Protein 2WBQ (pdb70)

Organism: Streptomyces vinaceus (NCBI:txid1960)

Sequence (332 aa):
VRRPWSEFRRLTPAEAAAAAALAARCAQRYDETDGPEFLLDAPVIAHEELPKKRLRTFMARRARRLDAWPHALVVRGNPVDDAALGSTPVHWRTARTPGSRPLSFLLMMLYAGLLGDVFGWATQQQDGRVVTDVLPIKGGEHTLVSSSSRQELGWHHTEDAFSPYRADYVGLLLSLRNPDGVATTLAGVPLLDDLDEERTLDDVLFQERFLIIRRPDDSHLQVNNSGRVEFEGIAQAADRPEPVAILTGHRRAAPHLRVDGDFFSAPAEGDEEAAAALGTLRKLIDASLYELVLDDQGDVAFIDNRRRAVHGRRAFQPRYDGRDRWLLKRINITRDLHRSRRKAWAGDSRVLG

B-factor: mean 19.45, std 12.36, range [6.82, 88.26]

GO terms:
  GO:0016706 2-oxoglutarate-dependent dioxygenase activity (F, IDA)
  GO:0017000 antibiotic biosynthetic process (P, IDA)

Secondary structure (P-SEA, 3-state):
cccbbbbbbcaaaaaaaaaaaaaaaacccccccaaaaaccccccccccaaaaaaaacccccccccbbbbcbbbbcccccccccccccccccccaaaaaaaaaaaaaaccccccccccccccccccccccccccccccccccccccccccccccccccccbbbbbccccccbbbbbbcccccccccaaaaaaaaccccccccccccccccccccaaaaaaaaaaacccccccccccccbbbbbbbcccccccccaaaaaaaaaaaaaaaaaabbbbbbccccccccccccbbbbbcbbbbccccccbbbbbbbbbcccccccccccccccccc

Solvent-accessible surface area: 14388 Å² total

Structure (mmCIF, N/CA/C/O backbone):
data_2WBQ
#
_entry.id   2WBQ
#
_cell.length_a   80.910
_cell.length_b   66.830
_cell.length_c   62.730
_cell.angle_alpha   90.00
_cell.angle_beta   109.17
_cell.angle_gamma   90.00
#
_symmetry.space_group_name_H-M   'C 1 2 1'
#
loop_
_entity.id
_entity.type
_entity.pdbx_description
1 polymer 'L-ARGININE BETA-HYDROXYLASE'
2 non-polymer 'ACETATE ION'
3 non-polymer (2S,3S)-3-HYDROXYARGININE
4 water water
#
loop_
_atom_site.group_PDB
_atom_site.id
_atom_site.type_symbol
_atom_site.label_atom_id
_atom_site.label_alt_id
_atom_site.label_comp_id
_atom_site.label_asym_id
_atom_site.label_entity_id
_atom_site.label_seq_id
_atom_site.pdbx_PDB_ins_code
_atom_site.Cartn_x
_atom_site.Cartn_y
_atom_site.Cartn_z
_atom_site.occupancy
_atom_site.B_iso_or_equiv
_atom_site.auth_seq_id
_atom_site.auth_comp_id
_atom_site.auth_asym_id
_atom_site.auth_atom_id
_atom_site.pdbx_PDB_model_num
ATOM 1 N N . VAL A 1 21 ? -15.648 -4.651 24.558 1.00 60.31 21 VAL A N 1
ATOM 2 C CA . VAL A 1 21 ? -15.208 -3.936 23.324 1.00 63.75 21 VAL A CA 1
ATOM 3 C C . VAL A 1 21 ? -13.805 -3.361 23.520 1.00 36.45 21 VAL A C 1
ATOM 4 O O . VAL A 1 21 ? -13.428 -2.978 24.623 1.00 47.73 21 VAL A O 1
ATOM 8 N N . ARG A 1 22 ? -13.029 -3.319 22.442 1.00 36.87 22 ARG A N 1
ATOM 9 C CA A ARG A 1 22 ? -11.645 -2.820 22.466 0.50 20.72 22 ARG A CA 1
ATOM 10 C CA B ARG A 1 22 ? -11.703 -2.722 22.507 0.50 20.33 22 ARG A CA 1
ATOM 11 C C . ARG A 1 22 ? -11.363 -1.920 21.251 1.00 22.25 22 ARG A C 1
ATOM 12 O O . ARG A 1 22 ? -11.891 -2.160 20.196 1.00 20.40 22 ARG A O 1
ATOM 27 N N . PRO A 1 23 ? -10.531 -0.883 21.410 1.00 16.89 23 PRO A N 1
ATOM 28 C CA . PRO A 1 23 ? -10.216 -0.020 20.264 1.00 16.62 23 PRO A CA 1
ATOM 29 C C . PRO A 1 23 ? -9.174 -0.559 19.270 1.00 13.36 23 PRO A C 1
ATOM 30 O O . PRO A 1 23 ? -8.873 0.113 18.312 1.00 13.37 23 PRO A O 1
ATOM 34 N N . TRP A 1 24 ? -8.665 -1.775 19.484 1.00 14.32 24 TRP A N 1
ATOM 35 C CA . TRP A 1 24 ? -7.789 -2.454 18.528 1.00 12.27 24 TRP A CA 1
ATOM 36 C C . TRP A 1 24 ? -8.483 -3.735 18.123 1.00 12.77 24 TRP A C 1
ATOM 37 O O . TRP A 1 24 ? -9.438 -4.141 18.781 1.00 13.53 24 TRP A O 1
ATOM 48 N N . SER A 1 25 ? -8.007 -4.357 17.052 1.00 12.62 25 SER A N 1
ATOM 49 C CA . SER A 1 25 ? -8.535 -5.634 16.616 1.00 12.12 25 SER A CA 1
ATOM 50 C C . SER A 1 25 ? -7.570 -6.742 17.060 1.00 10.97 25 SER A C 1
ATOM 51 O O . SER A 1 25 ? -6.370 -6.614 16.887 1.00 12.82 25 SER A O 1
ATOM 54 N N . GLU A 1 26 ? -8.109 -7.812 17.638 1.00 13.11 26 GLU A N 1
ATOM 55 C CA . GLU A 1 26 ? -7.284 -8.830 18.263 1.00 13.16 26 GLU A CA 1
ATOM 56 C C . GLU A 1 26 ? -7.540 -10.200 17.668 1.00 11.93 26 GLU A C 1
ATOM 57 O O . GLU A 1 26 ? -8.669 -10.548 17.374 1.00 13.30 26 GLU A O 1
ATOM 63 N N . PHE A 1 27 ? -6.470 -10.975 17.548 1.00 11.39 27 PHE A N 1
ATOM 64 C CA . PHE A 1 27 ? -6.465 -12.324 17.017 1.00 11.60 27 PHE A CA 1
ATOM 65 C C . PHE A 1 27 ? -5.658 -13.144 18.003 1.00 11.64 27 PHE A C 1
ATOM 66 O O . PHE A 1 27 ? -4.602 -12.695 18.427 1.00 12.87 27 PHE A O 1
ATOM 74 N N . ARG A 1 28 ? -6.130 -14.335 18.333 1.00 11.82 28 ARG A N 1
ATOM 75 C CA A ARG A 1 28 ? -5.317 -15.234 19.151 0.50 12.85 28 ARG A CA 1
ATOM 76 C CA B ARG A 1 28 ? -5.370 -15.264 19.181 0.50 12.84 28 ARG A CA 1
ATOM 77 C C . ARG A 1 28 ? -5.056 -16.526 18.409 1.00 12.91 28 ARG A C 1
ATOM 78 O O . ARG A 1 28 ? -5.974 -17.251 18.047 1.00 13.18 28 ARG A O 1
ATOM 93 N N . LEU A 1 29 ? -3.779 -16.789 18.180 1.00 13.02 29 LEU A N 1
ATOM 94 C CA . LEU A 1 29 ? -3.358 -18.030 17.563 1.00 12.74 29 LEU A CA 1
ATOM 95 C C . LEU A 1 29 ? -3.749 -19.234 18.400 1.00 12.06 29 LEU A C 1
ATOM 96 O O . LEU A 1 29 ? -3.606 -19.212 19.613 1.00 14.70 29 LEU A O 1
ATOM 101 N N . THR A 1 30 ? -4.215 -20.295 17.756 1.00 13.43 30 THR A N 1
ATOM 102 C CA . THR A 1 30 ? -4.271 -21.569 18.440 1.00 13.36 30 THR A CA 1
ATOM 103 C C . THR A 1 30 ? -2.855 -22.075 18.641 1.00 13.57 30 THR A C 1
ATOM 104 O O . THR A 1 30 ? -1.921 -21.654 17.972 1.00 12.60 30 THR A O 1
ATOM 108 N N . PRO A 1 31 ? -2.672 -22.961 19.627 1.00 14.82 31 PRO A N 1
ATOM 109 C CA . PRO A 1 31 ? -1.317 -23.501 19.767 1.00 14.83 31 PRO A CA 1
ATOM 110 C C . PRO A 1 31 ? -0.736 -24.130 18.486 1.00 14.86 31 PRO A C 1
ATOM 111 O O . PRO A 1 31 ? 0.435 -23.929 18.175 1.00 14.95 31 PRO A O 1
ATOM 115 N N . ALA A 1 32 ? -1.551 -24.859 17.742 1.00 14.60 32 ALA A N 1
ATOM 116 C CA . ALA A 1 32 ? -1.111 -25.405 16.463 1.00 15.52 32 ALA A CA 1
ATOM 117 C C . ALA A 1 32 ? -0.730 -24.327 15.442 1.00 14.41 32 ALA A C 1
ATOM 118 O O . ALA A 1 32 ? 0.292 -24.448 14.756 1.00 13.66 32 ALA A O 1
ATOM 120 N N . GLU A 1 33 ? -1.540 -23.271 15.318 1.00 12.70 33 GLU A N 1
ATOM 121 C CA . GLU A 1 33 ? -1.213 -22.189 14.396 1.00 12.40 33 GLU A CA 1
ATOM 122 C C . GLU A 1 33 ? 0.099 -21.500 14.811 1.00 10.65 33 GLU A C 1
ATOM 123 O O . GLU A 1 33 ? 0.949 -21.197 13.975 1.00 11.47 33 GLU A O 1
ATOM 129 N N . ALA A 1 34 ? 0.242 -21.275 16.118 1.00 11.42 34 ALA A N 1
ATOM 130 C CA . ALA A 1 34 ? 1.429 -20.606 16.636 1.00 11.64 34 ALA A CA 1
ATOM 131 C C . ALA A 1 34 ? 2.663 -21.441 16.352 1.00 11.24 34 ALA A C 1
ATOM 132 O O . ALA A 1 34 ? 3.723 -20.919 15.984 1.00 11.58 34 ALA A O 1
ATOM 134 N N . ALA A 1 35 ? 2.529 -22.752 16.550 1.00 12.34 35 ALA A N 1
ATOM 135 C CA . ALA A 1 35 ? 3.626 -23.667 16.286 1.00 12.58 35 ALA A CA 1
ATOM 136 C C . ALA A 1 35 ? 4.002 -23.656 14.797 1.00 12.54 35 ALA A C 1
ATOM 137 O O . ALA A 1 35 ? 5.187 -23.715 14.420 1.00 12.76 35 ALA A O 1
ATOM 139 N N . ALA A 1 36 ? 2.990 -23.638 13.934 1.00 12.02 36 ALA A N 1
ATOM 140 C CA . ALA A 1 36 ? 3.229 -23.621 12.490 1.00 12.39 36 ALA A CA 1
ATOM 141 C C . ALA A 1 36 ? 3.963 -22.328 12.077 1.00 11.44 36 ALA A C 1
ATOM 142 O O . ALA A 1 36 ? 4.911 -22.353 11.300 1.00 12.05 36 ALA A O 1
ATOM 144 N N . ALA A 1 37 ? 3.533 -21.198 12.627 1.00 11.14 37 ALA A N 1
ATOM 145 C CA . ALA A 1 37 ? 4.144 -19.921 12.309 1.00 10.67 37 ALA A CA 1
ATOM 146 C C . ALA A 1 37 ? 5.603 -19.930 12.793 1.00 10.74 37 ALA A C 1
ATOM 147 O O . ALA A 1 37 ? 6.525 -19.508 12.090 1.00 11.08 37 ALA A O 1
ATOM 149 N N . ALA A 1 38 ? 5.827 -20.432 14.000 1.00 11.46 38 ALA A N 1
ATOM 150 C CA . ALA A 1 38 ? 7.183 -20.521 14.546 1.00 12.43 38 ALA A CA 1
ATOM 151 C C . ALA A 1 38 ? 8.092 -21.421 13.693 1.00 12.15 38 ALA A C 1
ATOM 152 O O . ALA A 1 38 ? 9.270 -21.115 13.477 1.00 13.47 38 ALA A O 1
ATOM 154 N N . ALA A 1 39 ? 7.546 -22.529 13.211 1.00 13.41 39 ALA A N 1
ATOM 155 C CA . ALA A 1 39 ? 8.309 -23.446 12.403 1.00 13.75 39 ALA A CA 1
ATOM 156 C C . ALA A 1 39 ? 8.700 -22.791 11.072 1.00 12.27 39 ALA A C 1
ATOM 157 O O . ALA A 1 39 ? 9.815 -22.981 10.584 1.00 14.17 39 ALA A O 1
ATOM 159 N N . LEU A 1 40 ? 7.782 -22.020 10.501 1.00 12.17 40 LEU A N 1
ATOM 160 C CA . LEU A 1 40 ? 8.084 -21.290 9.269 1.00 11.73 40 LEU A CA 1
ATOM 161 C C . LEU A 1 40 ? 9.222 -20.279 9.486 1.00 10.99 40 LEU A C 1
ATOM 162 O O . LEU A 1 40 ? 10.142 -20.203 8.703 1.00 12.07 40 LEU A O 1
ATOM 167 N N . ALA A 1 41 ? 9.141 -19.528 10.589 1.00 11.09 41 ALA A N 1
ATOM 168 C CA . ALA A 1 41 ? 10.197 -18.573 10.918 1.00 11.26 41 ALA A CA 1
ATOM 169 C C . ALA A 1 41 ? 11.533 -19.292 11.132 1.00 11.84 41 ALA A C 1
ATOM 170 O O . ALA A 1 41 ? 12.569 -18.794 10.725 1.00 12.39 41 ALA A O 1
ATOM 172 N N . ALA A 1 42 ? 11.515 -20.445 11.801 1.00 13.20 42 ALA A N 1
ATOM 173 C CA . ALA A 1 42 ? 12.727 -21.194 12.070 1.00 15.13 42 ALA A CA 1
ATOM 174 C C . ALA A 1 42 ? 13.338 -21.660 10.772 1.00 14.98 42 ALA A C 1
ATOM 175 O O . ALA A 1 42 ? 14.561 -21.627 10.623 1.00 16.74 42 ALA A O 1
ATOM 177 N N . ARG A 1 43 ? 12.494 -22.090 9.841 1.00 15.22 43 ARG A N 1
ATOM 178 C CA . ARG A 1 43 ? 12.949 -22.509 8.517 1.00 15.64 43 ARG A CA 1
ATOM 179 C C . ARG A 1 43 ? 13.627 -21.334 7.787 1.00 16.36 43 ARG A C 1
ATOM 180 O O . ARG A 1 43 ? 14.675 -21.495 7.190 1.00 17.14 43 ARG A O 1
ATOM 188 N N . CYS A 1 44 ? 13.045 -20.145 7.873 1.00 13.26 44 CYS A N 1
ATOM 189 C CA . CYS A 1 44 ? 13.647 -18.971 7.262 1.00 13.56 44 CYS A CA 1
ATOM 190 C C . CYS A 1 44 ? 15.004 -18.686 7.886 1.00 12.81 44 CYS A C 1
ATOM 191 O O . CYS A 1 44 ? 15.958 -18.320 7.196 1.00 14.46 44 CYS A O 1
ATOM 194 N N . ALA A 1 45 ? 15.066 -18.769 9.217 1.00 13.01 45 ALA A N 1
ATOM 195 C CA . ALA A 1 45 ? 16.321 -18.512 9.920 1.00 13.98 45 ALA A CA 1
ATOM 196 C C . ALA A 1 45 ? 17.415 -19.510 9.492 1.00 15.63 45 ALA A C 1
ATOM 197 O O . ALA A 1 45 ? 18.595 -19.180 9.500 1.00 19.45 45 ALA A O 1
ATOM 199 N N . GLN A 1 46 ? 17.010 -20.734 9.150 1.00 17.39 46 GLN A N 1
ATOM 200 C CA . GLN A 1 46 ? 17.951 -21.735 8.643 1.00 21.09 46 GLN A CA 1
ATOM 201 C C . GLN A 1 46 ? 18.427 -21.406 7.235 1.00 24.11 46 GLN A C 1
ATOM 202 O O . GLN A 1 46 ? 19.555 -21.736 6.869 1.00 27.31 46 GLN A O 1
ATOM 208 N N . ARG A 1 47 ? 17.574 -20.776 6.437 1.00 17.98 47 ARG A N 1
ATOM 209 C CA . ARG A 1 47 ? 17.801 -20.608 5.000 1.00 19.60 47 ARG A CA 1
ATOM 210 C C . ARG A 1 47 ? 18.406 -19.262 4.573 1.00 21.40 47 ARG A C 1
ATOM 211 O O . ARG A 1 47 ? 18.941 -19.149 3.473 1.00 27.37 47 ARG A O 1
ATOM 219 N N . TYR A 1 48 ? 18.273 -18.237 5.406 1.00 17.08 48 TYR A N 1
ATOM 220 C CA . TYR A 1 48 ? 18.771 -16.908 5.084 1.00 16.69 48 TYR A CA 1
ATOM 221 C C . TYR A 1 48 ? 19.774 -16.490 6.157 1.00 16.76 48 TYR A C 1
ATOM 222 O O . TYR A 1 48 ? 19.615 -16.856 7.322 1.00 23.46 48 TYR A O 1
ATOM 231 N N . ASP A 1 49 ? 20.791 -15.735 5.773 1.00 18.22 49 ASP A N 1
ATOM 232 C CA . ASP A 1 49 ? 21.786 -15.264 6.730 1.00 18.78 49 ASP A CA 1
ATOM 233 C C . ASP A 1 49 ? 21.290 -14.186 7.700 1.00 21.62 49 ASP A C 1
ATOM 234 O O . ASP A 1 49 ? 21.692 -14.161 8.862 1.00 24.60 49 ASP A O 1
ATOM 239 N N . GLU A 1 50 ? 20.472 -13.266 7.216 1.00 22.00 50 GLU A N 1
ATOM 240 C CA . GLU A 1 50 ? 19.956 -12.211 8.093 1.00 27.44 50 GLU A CA 1
ATOM 241 C C . GLU A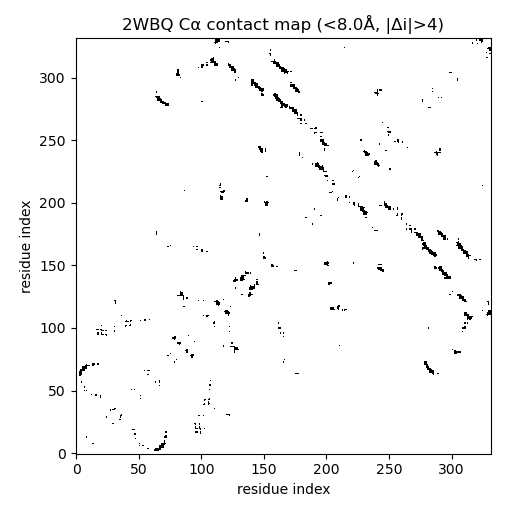 1 50 ? 18.586 -11.751 7.657 1.00 19.71 50 GLU A C 1
ATOM 242 O O . GLU A 1 50 ? 18.174 -11.942 6.512 1.00 21.33 50 GLU A O 1
ATOM 248 N N . THR A 1 51 ? 17.873 -11.137 8.590 1.00 18.57 51 THR A N 1
ATOM 249 C CA . THR A 1 51 ? 16.539 -10.636 8.291 1.00 16.53 51 THR A CA 1
ATOM 250 C C . THR A 1 51 ? 16.547 -9.419 7.345 1.00 18.11 51 THR A C 1
ATOM 251 O O . THR A 1 51 ? 15.619 -9.243 6.544 1.00 21.92 51 THR A O 1
ATOM 255 N N . ASP A 1 52 ? 17.602 -8.616 7.404 1.00 21.47 52 ASP A N 1
ATOM 256 C CA . ASP A 1 52 ? 17.632 -7.354 6.664 1.00 24.52 52 ASP A CA 1
ATOM 257 C C . ASP A 1 52 ? 18.421 -7.468 5.422 1.00 21.85 52 ASP A C 1
ATOM 258 O O . ASP A 1 52 ? 18.700 -6.452 4.778 1.00 26.72 52 ASP A O 1
ATOM 263 N N . GLY A 1 53 ? 18.865 -8.694 5.135 1.00 20.69 53 GLY A N 1
ATOM 264 C CA . GLY A 1 53 ? 19.597 -8.953 3.925 1.00 24.37 53 GLY A CA 1
ATOM 265 C C . GLY A 1 53 ? 18.657 -8.720 2.774 1.00 19.39 53 GLY A C 1
ATOM 266 O O . GLY A 1 53 ? 17.428 -8.824 2.927 1.00 18.35 53 GLY A O 1
ATOM 267 N N . PRO A 1 54 ? 19.209 -8.381 1.614 1.00 21.85 54 PRO A N 1
ATOM 268 C CA . PRO A 1 54 ? 18.376 -8.096 0.469 1.00 21.47 54 PRO A CA 1
ATOM 269 C C . PRO A 1 54 ? 17.457 -9.257 0.133 1.00 16.16 54 PRO A C 1
ATOM 270 O O . PRO A 1 54 ? 16.332 -9.050 -0.283 1.00 18.83 54 PRO A O 1
ATOM 274 N N . GLU A 1 55 ? 17.974 -10.474 0.272 1.00 17.81 55 GLU A N 1
ATOM 275 C CA . GLU A 1 55 ? 17.277 -11.675 -0.165 1.00 18.97 55 GLU A CA 1
ATOM 276 C C . GLU A 1 55 ? 16.029 -11.906 0.674 1.00 15.43 55 GLU A C 1
ATOM 277 O O . GLU A 1 55 ? 14.908 -12.061 0.138 1.00 16.33 55 GLU A O 1
ATOM 283 N N . PHE A 1 56 ? 16.164 -11.893 2.004 1.00 13.96 56 PHE A N 1
ATOM 284 C CA . PHE A 1 56 ? 14.993 -12.095 2.823 1.00 12.79 56 PHE A CA 1
ATOM 285 C C . PHE A 1 56 ? 14.017 -10.925 2.723 1.00 13.88 56 PHE A C 1
ATOM 286 O O . PHE A 1 56 ? 12.811 -11.133 2.781 1.00 14.03 56 PHE A O 1
ATOM 294 N N . LEU A 1 57 ? 14.518 -9.704 2.583 1.00 13.09 57 LEU A N 1
ATOM 295 C CA . LEU A 1 57 ? 13.609 -8.569 2.451 1.00 14.60 57 LEU A CA 1
ATOM 296 C C . LEU A 1 57 ? 12.655 -8.798 1.262 1.00 13.90 57 LEU A C 1
ATOM 297 O O . LEU A 1 57 ? 11.456 -8.536 1.365 1.00 15.18 57 LEU A O 1
ATOM 302 N N . LEU A 1 58 ? 13.210 -9.268 0.141 1.00 13.99 58 LEU A N 1
ATOM 303 C CA . LEU A 1 58 ? 12.421 -9.518 -1.058 1.00 14.93 58 LEU A CA 1
ATOM 304 C C . LEU A 1 58 ? 11.501 -10.735 -0.910 1.00 13.80 58 LEU A C 1
ATOM 305 O O . LEU A 1 58 ? 10.427 -10.765 -1.500 1.00 14.65 58 LEU A O 1
ATOM 310 N N . ASP A 1 59 ? 11.978 -11.770 -0.223 1.00 13.17 59 ASP A N 1
ATOM 311 C CA . ASP A 1 59 ? 11.293 -13.066 -0.213 1.00 13.04 59 ASP A CA 1
ATOM 312 C C . ASP A 1 59 ? 10.213 -13.133 0.879 1.00 12.20 59 ASP A C 1
ATOM 313 O O . ASP A 1 59 ? 9.229 -13.873 0.756 1.00 12.52 59 ASP A O 1
ATOM 318 N N . ALA A 1 60 ? 10.415 -12.416 1.986 1.00 10.84 60 ALA A N 1
ATOM 319 C CA . ALA A 1 60 ? 9.538 -12.523 3.150 1.00 10.69 60 ALA A CA 1
ATOM 320 C C . ALA A 1 60 ? 8.041 -12.347 2.814 1.00 10.39 60 ALA A C 1
ATOM 321 O O . ALA A 1 60 ? 7.216 -13.089 3.323 1.00 10.94 60 ALA A O 1
ATOM 323 N N . PRO A 1 61 ? 7.674 -11.360 1.965 1.00 12.10 61 PRO A N 1
ATOM 324 C CA . PRO A 1 61 ? 6.241 -11.188 1.683 1.00 12.39 61 PRO A CA 1
ATOM 325 C C . PRO A 1 61 ? 5.582 -12.380 0.994 1.00 12.66 61 PRO A C 1
ATOM 326 O O . PRO A 1 61 ? 4.388 -12.613 1.181 1.00 14.48 61 PRO A O 1
ATOM 330 N N . VAL A 1 62 ? 6.367 -13.136 0.230 1.00 11.43 62 VAL A N 1
ATOM 331 C CA . VAL A 1 62 ? 5.871 -14.323 -0.454 1.00 10.95 62 VAL A CA 1
ATOM 332 C C . VAL A 1 62 ? 5.918 -15.548 0.457 1.00 10.07 62 VAL A C 1
ATOM 333 O O . VAL A 1 62 ? 4.974 -16.342 0.512 1.00 10.80 62 VAL A O 1
ATOM 337 N N . ILE A 1 63 ? 6.986 -15.677 1.244 1.00 10.81 63 ILE A N 1
ATOM 338 C CA . ILE A 1 63 ? 7.020 -16.735 2.245 1.00 11.63 63 ILE A CA 1
ATOM 339 C C . ILE A 1 63 ? 5.863 -16.595 3.233 1.00 10.61 63 ILE A C 1
ATOM 340 O O . ILE A 1 63 ? 5.315 -17.603 3.679 1.00 11.84 63 ILE A O 1
ATOM 345 N N . ALA A 1 64 ? 5.502 -15.353 3.524 1.00 10.19 64 ALA A N 1
ATOM 346 C CA . ALA A 1 64 ? 4.414 -15.096 4.465 1.00 10.62 64 ALA A CA 1
ATOM 347 C C . ALA A 1 64 ? 3.087 -15.697 4.005 1.00 9.57 64 ALA A C 1
ATOM 348 O O . ALA A 1 64 ? 2.198 -15.943 4.809 1.00 10.82 64 ALA A O 1
ATOM 350 N N . HIS A 1 65 ? 2.952 -15.948 2.700 1.00 10.06 65 HIS A N 1
ATOM 351 C CA . HIS A 1 65 ? 1.770 -16.625 2.166 1.00 10.98 65 HIS A CA 1
ATOM 352 C C . HIS A 1 65 ? 1.563 -18.038 2.739 1.00 11.35 65 HIS A C 1
ATOM 353 O O . HIS A 1 65 ? 0.486 -18.611 2.598 1.00 12.76 65 HIS A O 1
ATOM 360 N N . GLU A 1 66 ? 2.626 -18.604 3.331 1.00 11.27 66 GLU A N 1
ATOM 361 C CA A GLU A 1 66 ? 2.555 -19.923 3.920 0.50 13.03 66 GLU A CA 1
ATOM 362 C CA B GLU A 1 66 ? 2.573 -19.928 3.927 0.50 13.48 66 GLU A CA 1
ATOM 363 C C . GLU A 1 66 ? 2.175 -19.916 5.392 1.00 12.40 66 GLU A C 1
ATOM 364 O O . GLU A 1 66 ? 2.094 -20.977 6.002 1.00 13.81 66 GLU A O 1
ATOM 375 N N . LEU A 1 67 ? 1.959 -18.731 5.969 1.00 11.46 67 LEU A N 1
ATOM 376 C CA . LEU A 1 67 ? 1.507 -18.632 7.361 1.00 11.21 67 LEU A CA 1
ATOM 377 C C . LEU A 1 67 ? 0.118 -19.250 7.492 1.00 12.43 67 LEU A C 1
ATOM 378 O O . LEU A 1 67 ? -0.579 -19.453 6.488 1.00 12.40 67 LEU A O 1
ATOM 383 N N . PRO A 1 68 ? -0.306 -19.551 8.728 1.00 12.66 68 PRO A N 1
ATOM 384 C CA . PRO A 1 68 ? -1.640 -20.141 8.904 1.00 13.05 68 PRO A CA 1
ATOM 385 C C . PRO A 1 68 ? -2.740 -19.307 8.242 1.00 12.02 68 PRO A C 1
ATOM 386 O O . PRO A 1 68 ? -2.764 -18.081 8.362 1.00 11.76 68 PRO A O 1
ATOM 390 N N . LYS A 1 69 ? -3.633 -19.965 7.519 1.00 11.82 69 LYS A N 1
ATOM 391 C CA A LYS A 1 69 ? -4.639 -19.277 6.718 0.50 13.05 69 LYS A CA 1
ATOM 392 C CA B LYS A 1 69 ? -4.617 -19.259 6.716 0.50 12.76 69 LYS A CA 1
ATOM 393 C C . LYS A 1 69 ? -5.534 -18.365 7.553 1.00 11.68 69 LYS A C 1
ATOM 394 O O . LYS A 1 69 ? -5.906 -17.259 7.133 1.00 11.74 69 LYS A O 1
ATOM 405 N N . ARG A 1 70 ? -5.910 -18.808 8.740 1.00 10.81 70 ARG A N 1
ATOM 406 C CA . ARG A 1 70 ? -6.817 -18.008 9.580 1.00 12.06 70 ARG A CA 1
ATOM 407 C C . ARG A 1 70 ? -6.144 -16.680 9.963 1.00 11.51 70 ARG A C 1
ATOM 408 O O . ARG A 1 70 ? -6.798 -15.641 10.048 1.00 11.62 70 ARG A O 1
ATOM 416 N N . LEU A 1 71 ? -4.841 -16.713 10.208 1.00 11.35 71 LEU A N 1
ATOM 417 C CA . LEU A 1 71 ? -4.097 -15.495 10.489 1.00 10.42 71 LEU A CA 1
ATOM 418 C C . LEU A 1 71 ? -4.001 -14.604 9.238 1.00 10.81 71 LEU A C 1
ATOM 419 O O . LEU A 1 71 ? -4.141 -13.380 9.328 1.00 11.04 71 LEU A O 1
ATOM 424 N N . ARG A 1 72 ? -3.739 -15.202 8.077 1.00 10.93 72 ARG A N 1
ATOM 425 C CA . ARG A 1 72 ? -3.697 -14.436 6.838 1.00 11.27 72 ARG A CA 1
ATOM 426 C C . ARG A 1 72 ? -5.029 -13.736 6.571 1.00 10.57 72 ARG A C 1
ATOM 427 O O . ARG A 1 72 ? -5.052 -12.559 6.158 1.00 10.69 72 ARG A O 1
ATOM 435 N N . THR A 1 73 ? -6.137 -14.433 6.803 1.00 10.47 73 THR A N 1
ATOM 436 C CA . THR A 1 73 ? -7.448 -13.826 6.670 1.00 10.94 73 THR A CA 1
ATOM 437 C C . THR A 1 73 ? -7.636 -12.650 7.625 1.00 11.07 73 THR A C 1
ATOM 438 O O . THR A 1 73 ? -8.110 -11.584 7.244 1.00 11.87 73 THR A O 1
ATOM 442 N N . PHE A 1 74 ? -7.274 -12.840 8.884 1.00 10.83 74 PHE A N 1
ATOM 443 C CA . PHE A 1 74 ? -7.317 -11.755 9.855 1.00 12.25 74 PHE A CA 1
ATOM 444 C C . PHE A 1 74 ? -6.524 -10.534 9.402 1.00 10.94 74 PHE A C 1
ATOM 445 O O . PHE A 1 74 ? -7.022 -9.415 9.441 1.00 13.36 74 PHE A O 1
ATOM 453 N N . MET A 1 75 ? -5.294 -10.743 8.951 1.00 10.64 75 MET A N 1
ATOM 454 C CA . MET A 1 75 ? -4.437 -9.627 8.576 1.00 12.59 75 MET A CA 1
ATOM 455 C C . MET A 1 75 ? -5.004 -8.870 7.372 1.00 13.09 75 MET A C 1
ATOM 456 O O . MET A 1 75 ? -4.989 -7.641 7.338 1.00 15.17 75 MET A O 1
ATOM 461 N N . ALA A 1 76 ? -5.544 -9.612 6.416 1.00 11.59 76 ALA A N 1
ATOM 462 C CA . ALA A 1 76 ? -6.055 -9.044 5.183 1.00 12.45 76 ALA A CA 1
ATOM 463 C C . ALA A 1 76 ? -7.324 -8.257 5.439 1.00 14.88 76 ALA A C 1
ATOM 464 O O . ALA A 1 76 ? -7.546 -7.203 4.856 1.00 21.18 76 ALA A O 1
ATOM 466 N N . ARG A 1 77 ? -8.166 -8.749 6.327 1.00 12.64 77 ARG A N 1
ATOM 467 C CA A ARG A 1 77 ? -9.417 -8.077 6.613 0.50 11.35 77 ARG A CA 1
ATOM 468 C CA B ARG A 1 77 ? -9.437 -8.103 6.629 0.50 14.95 77 ARG A CA 1
ATOM 469 C C . ARG A 1 77 ? -9.279 -6.965 7.624 1.00 13.05 77 ARG A C 1
ATOM 470 O O . ARG A 1 77 ? -9.829 -5.888 7.433 1.00 12.77 77 ARG A O 1
ATOM 485 N N . ALA A 1 78 ? -8.540 -7.217 8.703 1.00 11.32 78 ALA A N 1
ATOM 486 C CA . ALA A 1 78 ? -8.474 -6.257 9.782 1.00 12.29 78 ALA A CA 1
ATOM 487 C C . ALA A 1 78 ? -7.803 -4.972 9.311 1.00 11.54 78 ALA A C 1
ATOM 488 O O . ALA A 1 78 ? -8.146 -3.901 9.778 1.00 12.33 78 ALA A O 1
ATOM 490 N N . ARG A 1 79 ? -6.851 -5.078 8.385 1.00 11.08 79 ARG A N 1
ATOM 491 C CA A ARG A 1 79 ? -6.199 -3.886 7.866 0.50 11.59 79 ARG A CA 1
ATOM 492 C CA B ARG A 1 79 ? -6.184 -3.895 7.851 0.50 13.06 79 ARG A CA 1
ATOM 493 C C . ARG A 1 79 ? -7.153 -2.984 7.092 1.00 11.95 79 ARG A C 1
ATOM 494 O O . ARG A 1 79 ? -6.931 -1.792 7.007 1.00 17.84 79 ARG A O 1
ATOM 509 N N . LEU A 1 80 ? -8.220 -3.554 6.537 1.00 12.02 80 LEU A N 1
ATOM 510 C CA . LEU A 1 80 ? -9.209 -2.793 5.806 1.00 12.78 80 LEU A CA 1
ATOM 511 C C . LEU A 1 80 ? -10.355 -2.243 6.628 1.00 12.61 80 LEU A C 1
ATOM 512 O O . LEU A 1 80 ? -11.110 -1.394 6.146 1.00 14.09 80 LEU A O 1
ATOM 517 N N . ASP A 1 81 ? -10.464 -2.676 7.880 1.00 12.89 81 ASP A N 1
ATOM 518 C CA . ASP A 1 81 ? -11.457 -2.103 8.758 1.00 13.43 81 ASP A CA 1
ATOM 519 C C . ASP A 1 81 ? -11.176 -0.630 8.996 1.00 13.17 81 ASP A C 1
ATOM 520 O O . ASP A 1 81 ? -10.032 -0.195 8.998 1.00 14.32 81 ASP A O 1
ATOM 525 N N . ALA A 1 82 ? -12.237 0.128 9.253 1.00 14.42 82 ALA A N 1
ATOM 526 C CA . ALA A 1 82 ? -12.149 1.577 9.363 1.00 14.96 82 ALA A CA 1
ATOM 527 C C . ALA A 1 82 ? -11.664 2.052 10.728 1.00 13.13 82 ALA A C 1
ATOM 528 O O . ALA A 1 82 ? -11.191 3.170 10.853 1.00 19.38 82 ALA A O 1
ATOM 530 N N . TRP A 1 83 ? -11.832 1.213 11.753 1.00 13.68 83 TRP A N 1
ATOM 531 C CA . TRP A 1 83 ? -11.785 1.650 13.165 1.00 14.18 83 TRP A CA 1
ATOM 532 C C . TRP A 1 83 ? -10.525 1.318 13.999 1.00 14.41 83 TRP A C 1
ATOM 533 O O . TRP A 1 83 ? -10.173 2.095 14.873 1.00 14.67 83 TRP A O 1
ATOM 544 N N . PRO A 1 84 ? -9.861 0.168 13.789 1.00 12.17 84 PRO A N 1
ATOM 545 C CA . PRO A 1 84 ? -8.843 -0.194 14.793 1.00 11.41 84 PRO A CA 1
ATOM 546 C C . PRO A 1 84 ? -7.630 0.724 14.854 1.00 10.26 84 PRO A C 1
ATOM 547 O O . PRO A 1 84 ? -7.088 1.162 13.840 1.00 12.02 84 PRO A O 1
ATOM 551 N N . HIS A 1 85 ? -7.130 0.890 16.081 1.00 10.53 85 HIS A N 1
ATOM 552 C CA . HIS A 1 85 ? -5.894 1.608 16.323 1.00 9.30 85 HIS A CA 1
ATOM 553 C C . HIS A 1 85 ? -4.660 0.729 16.143 1.00 9.98 85 HIS A C 1
ATOM 554 O O . HIS A 1 85 ? -3.553 1.217 16.001 1.00 10.19 85 HIS A O 1
ATOM 561 N N . ALA A 1 86 ? -4.854 -0.584 16.203 1.00 10.39 86 ALA A N 1
ATOM 562 C CA . ALA A 1 86 ? -3.757 -1.558 16.090 1.00 9.38 86 ALA A CA 1
ATOM 563 C C . ALA A 1 86 ? -4.383 -2.895 15.731 1.00 9.55 86 ALA A C 1
ATOM 564 O O . ALA A 1 86 ? -5.567 -3.117 15.989 1.00 10.51 86 ALA A O 1
ATOM 566 N N . LEU A 1 87 ? -3.560 -3.769 15.182 1.00 9.41 87 LEU A N 1
ATOM 567 C CA . LEU A 1 87 ? -3.865 -5.180 14.968 1.00 9.59 87 LEU A CA 1
ATOM 568 C C . LEU A 1 87 ? -2.962 -5.954 15.914 1.00 10.31 87 LEU A C 1
ATOM 569 O O . LEU A 1 87 ? -1.752 -5.834 15.839 1.00 11.36 87 LEU A O 1
ATOM 574 N N . VAL A 1 88 ? -3.560 -6.765 16.786 1.00 10.24 88 VAL A N 1
ATOM 575 C CA . VAL A 1 88 ? -2.829 -7.440 17.833 1.00 9.63 88 VAL A CA 1
ATOM 576 C C . VAL A 1 88 ? -2.970 -8.956 17.636 1.00 9.54 88 VAL A C 1
ATOM 577 O O . VAL A 1 88 ? -4.063 -9.458 17.481 1.00 12.36 88 VAL A O 1
ATOM 581 N N . VAL A 1 89 ? -1.830 -9.647 17.592 1.00 9.82 89 VAL A N 1
ATOM 582 C CA . VAL A 1 89 ? -1.798 -11.095 17.462 1.00 11.13 89 VAL A CA 1
ATOM 583 C C . VAL A 1 89 ? -1.168 -11.693 18.723 1.00 10.60 89 VAL A C 1
ATOM 584 O O . VAL A 1 89 ? 0.010 -11.459 19.000 1.00 11.77 89 VAL A O 1
ATOM 588 N N . ARG A 1 90 ? -1.971 -12.438 19.479 1.00 10.82 90 ARG A N 1
ATOM 589 C CA . ARG A 1 90 ? -1.547 -13.059 20.718 1.00 11.90 90 ARG A CA 1
ATOM 590 C C . ARG A 1 90 ? -1.162 -14.508 20.481 1.00 12.41 90 ARG A C 1
ATOM 591 O O . ARG A 1 90 ? -1.740 -15.184 19.636 1.00 13.12 90 ARG A O 1
ATOM 599 N N . GLY A 1 91 ? -0.264 -15.002 21.320 1.00 13.00 91 GLY A N 1
ATOM 600 C CA . GLY A 1 91 ? -0.059 -16.433 21.445 1.00 13.76 91 GLY A CA 1
ATOM 601 C C . GLY A 1 91 ? 1.145 -17.061 20.797 1.00 12.04 91 GLY A C 1
ATOM 602 O O . GLY A 1 91 ? 1.165 -18.273 20.577 1.00 14.07 91 GLY A O 1
ATOM 603 N N . ASN A 1 92 ? 2.154 -16.279 20.421 1.00 11.84 92 ASN A N 1
ATOM 604 C CA . ASN A 1 92 ? 3.382 -16.869 19.902 1.00 12.25 92 ASN A CA 1
ATOM 605 C C . ASN A 1 92 ? 4.239 -17.358 21.065 1.00 12.31 92 ASN A C 1
ATOM 606 O O . ASN A 1 92 ? 4.543 -16.609 21.964 1.00 12.61 92 ASN A O 1
ATOM 611 N N . PRO A 1 93 ? 4.612 -18.645 21.075 1.00 14.68 93 PRO A N 1
ATOM 612 C CA . PRO A 1 93 ? 5.426 -19.127 22.191 1.00 15.40 93 PRO A CA 1
ATOM 613 C C . PRO A 1 93 ? 6.814 -18.527 22.193 1.00 12.21 93 PRO A C 1
ATOM 614 O O . PRO A 1 93 ? 7.408 -18.330 21.138 1.00 13.49 93 PRO A O 1
ATOM 618 N N . VAL A 1 94 ? 7.305 -18.217 23.388 1.00 12.18 94 VAL A N 1
ATOM 619 C CA . VAL A 1 94 ? 8.683 -17.765 23.564 1.00 9.95 94 VAL A CA 1
ATOM 620 C C . VAL A 1 94 ? 9.209 -18.476 24.804 1.00 10.36 94 VAL A C 1
ATOM 621 O O . VAL A 1 94 ? 8.602 -18.373 25.873 1.00 13.30 94 VAL A O 1
ATOM 625 N N . ASP A 1 95 ? 10.347 -19.148 24.657 1.00 10.46 95 ASP A N 1
ATOM 626 C CA . ASP A 1 95 ? 10.969 -19.887 25.779 1.00 9.96 95 ASP A CA 1
ATOM 627 C C . ASP A 1 95 ? 12.116 -19.038 26.308 1.00 9.88 95 ASP A C 1
ATOM 628 O O . ASP A 1 95 ? 13.096 -18.855 25.600 1.00 10.04 95 ASP A O 1
ATOM 633 N N . ASP A 1 96 ? 12.008 -18.519 27.540 1.00 10.56 96 ASP A N 1
ATOM 634 C CA . ASP A 1 96 ? 13.034 -17.619 28.052 1.00 10.45 96 ASP A CA 1
ATOM 635 C C . ASP A 1 96 ? 14.416 -18.235 28.110 1.00 10.45 96 ASP A C 1
ATOM 636 O O . ASP A 1 96 ? 15.410 -17.518 27.966 1.00 10.83 96 ASP A O 1
ATOM 641 N N . ALA A 1 97 ? 14.509 -19.548 28.331 1.00 11.02 97 ALA A N 1
ATOM 642 C CA . ALA A 1 97 ? 15.805 -20.229 28.366 1.00 12.29 97 ALA A CA 1
ATOM 643 C C . ALA A 1 97 ? 16.466 -20.231 27.002 1.00 13.32 97 ALA A C 1
ATOM 644 O O . ALA A 1 97 ? 17.653 -19.962 26.884 1.00 15.61 97 ALA A O 1
ATOM 646 N N . ALA A 1 98 ? 15.698 -20.513 25.961 1.00 11.11 98 ALA A N 1
ATOM 647 C CA . ALA A 1 98 ? 16.216 -20.460 24.604 1.00 12.02 98 ALA A CA 1
ATOM 648 C C . ALA A 1 98 ? 16.533 -19.018 24.179 1.00 11.76 98 ALA A C 1
ATOM 649 O O . ALA A 1 98 ? 17.490 -18.770 23.440 1.00 12.92 98 ALA A O 1
ATOM 651 N N . LEU A 1 99 ? 15.684 -18.079 24.592 1.00 10.77 99 LEU A N 1
ATOM 652 C CA . LEU A 1 99 ? 15.837 -16.685 24.212 1.00 10.90 99 LEU A CA 1
ATOM 653 C C . LEU A 1 99 ? 17.151 -16.104 24.720 1.00 11.09 99 LEU A C 1
ATOM 654 O O . LEU A 1 99 ? 17.828 -15.390 24.003 1.00 12.22 99 LEU A O 1
ATOM 659 N N . GLY A 1 100 ? 17.498 -16.416 25.966 1.00 12.09 100 GLY A N 1
ATOM 660 C CA . GLY A 1 100 ? 18.689 -15.865 26.604 1.00 12.40 100 GLY A CA 1
ATOM 661 C C . GLY A 1 100 ? 18.428 -14.520 27.256 1.00 10.78 100 GLY A C 1
ATOM 662 O O . GLY A 1 100 ? 17.333 -13.975 27.176 1.00 11.07 100 GLY A O 1
ATOM 663 N N . SER A 1 101 ? 19.450 -13.948 27.878 1.00 11.04 101 SER A N 1
ATOM 664 C CA . SER A 1 101 ? 19.283 -12.711 28.609 1.00 10.61 101 SER A CA 1
ATOM 665 C C . SER A 1 101 ? 18.993 -11.540 27.686 1.00 11.46 101 SER A C 1
ATOM 666 O O . SER A 1 101 ? 19.415 -11.500 26.530 1.00 10.67 101 SER A O 1
ATOM 669 N N . THR A 1 102 ? 18.272 -10.566 28.218 1.00 9.23 102 THR A N 1
ATOM 670 C CA . THR A 1 102 ? 18.033 -9.296 27.531 1.00 8.64 102 THR A CA 1
ATOM 671 C C . THR A 1 102 ? 19.365 -8.598 27.311 1.00 9.62 102 THR A C 1
ATOM 672 O O . THR A 1 102 ? 20.118 -8.390 28.264 1.00 11.10 102 THR A O 1
ATOM 676 N N . PRO A 1 103 ? 19.663 -8.203 26.058 1.00 9.03 103 PRO A N 1
ATOM 677 C CA . PRO A 1 103 ? 20.896 -7.479 25.773 1.00 9.95 103 PRO A CA 1
ATOM 678 C C . PRO A 1 103 ? 21.003 -6.158 26.523 1.00 10.32 103 PRO A C 1
ATOM 679 O O . PRO A 1 103 ? 19.987 -5.550 26.852 1.00 11.30 103 PRO A O 1
ATOM 683 N N . VAL A 1 104 ? 22.237 -5.700 26.724 1.00 11.14 104 VAL A N 1
ATOM 684 C CA . VAL A 1 104 ? 22.458 -4.453 27.439 1.00 12.58 104 VAL A CA 1
ATOM 685 C C . VAL A 1 104 ? 22.356 -3.224 26.543 1.00 13.26 104 VAL A C 1
ATOM 686 O O . VAL A 1 104 ? 22.302 -2.094 27.028 1.00 14.32 104 VAL A O 1
ATOM 690 N N . HIS A 1 105 ? 22.317 -3.449 25.239 1.00 12.67 105 HIS A N 1
ATOM 691 C CA . HIS A 1 105 ? 22.283 -2.383 24.259 1.00 13.48 105 HIS A CA 1
ATOM 692 C C . HIS A 1 105 ? 21.717 -2.955 22.966 1.00 14.76 105 HIS A C 1
ATOM 693 O O . HIS A 1 105 ? 21.811 -4.163 22.732 1.00 15.04 105 HIS A O 1
ATOM 700 N N . TRP A 1 106 ? 21.133 -2.113 22.116 1.00 16.02 106 TRP A N 1
ATOM 701 C CA . TRP A 1 106 ? 20.632 -2.605 20.846 1.00 14.40 106 TRP A CA 1
ATOM 702 C C . TRP A 1 106 ? 21.755 -3.154 19.933 1.00 13.75 106 TRP A C 1
ATOM 703 O O . TRP A 1 106 ? 21.523 -4.075 19.139 1.00 13.84 106 TRP A O 1
ATOM 714 N N . ARG A 1 107 ? 22.980 -2.629 20.052 1.00 16.41 107 ARG A N 1
ATOM 715 C CA . ARG A 1 107 ? 24.047 -3.017 19.116 1.00 17.13 107 ARG A CA 1
ATOM 716 C C . ARG A 1 107 ? 24.274 -4.527 19.155 1.00 16.25 107 ARG A C 1
ATOM 717 O O . ARG A 1 107 ? 24.455 -5.160 18.128 1.00 16.10 107 ARG A O 1
ATOM 725 N N . THR A 1 108 ? 24.248 -5.098 20.358 1.00 16.29 108 THR A N 1
ATOM 726 C CA . THR A 1 108 ? 24.564 -6.518 20.551 1.00 16.37 108 THR A CA 1
ATOM 727 C C . THR A 1 108 ? 23.284 -7.347 20.708 1.00 12.14 108 THR A C 1
ATOM 728 O O . THR A 1 108 ? 23.337 -8.474 21.176 1.00 12.23 108 THR A O 1
ATOM 732 N N . ALA A 1 109 ? 22.145 -6.806 20.285 1.00 10.97 109 ALA A N 1
ATOM 733 C CA . ALA A 1 109 ? 20.864 -7.446 20.525 1.00 9.86 109 ALA A CA 1
ATOM 734 C C . ALA A 1 109 ? 20.391 -8.439 19.478 1.00 9.76 109 ALA A C 1
ATOM 735 O O . ALA A 1 109 ? 19.334 -9.041 19.658 1.00 10.16 109 ALA A O 1
ATOM 737 N N . ARG A 1 110 ? 21.178 -8.673 18.428 1.00 9.59 110 ARG A N 1
ATOM 738 C CA . ARG A 1 110 ? 20.856 -9.724 17.469 1.00 10.23 110 ARG A CA 1
ATOM 739 C C . ARG A 1 110 ? 21.403 -11.064 17.940 1.00 10.37 110 ARG A C 1
ATOM 740 O O . ARG A 1 110 ? 22.325 -11.647 17.368 1.00 11.73 110 ARG A O 1
ATOM 748 N N . THR A 1 111 ? 20.819 -11.525 19.027 1.00 10.08 111 THR A N 1
ATOM 749 C CA . THR A 1 111 ? 21.276 -12.734 19.688 1.00 10.60 111 THR A CA 1
ATOM 750 C C . THR A 1 111 ? 20.678 -13.956 18.978 1.00 10.19 111 THR A C 1
ATOM 751 O O . THR A 1 111 ? 19.584 -13.887 18.418 1.00 10.91 111 THR A O 1
ATOM 755 N N . PRO A 1 112 ? 21.387 -15.091 19.046 1.00 10.68 112 PRO A N 1
ATOM 756 C CA . PRO A 1 112 ? 20.836 -16.285 18.393 1.00 10.31 112 PRO A CA 1
ATOM 757 C C . PRO A 1 112 ? 19.464 -16.684 18.908 1.00 10.31 112 PRO A C 1
ATOM 758 O O . PRO A 1 112 ? 18.578 -17.105 18.160 1.00 11.54 112 PRO A O 1
ATOM 762 N N . GLY A 1 113 ? 19.237 -16.489 20.202 1.00 10.02 113 GLY A N 1
ATOM 763 C CA . GLY A 1 113 ? 17.968 -16.816 20.803 1.00 10.28 113 GLY A CA 1
ATOM 764 C C . GLY A 1 113 ? 16.795 -15.985 20.314 1.00 10.55 113 GLY A C 1
ATOM 765 O O . GLY A 1 113 ? 15.664 -16.441 20.343 1.00 11.36 113 GLY A O 1
ATOM 766 N N . SER A 1 114 ? 17.077 -14.764 19.886 1.00 9.74 114 SER A N 1
ATOM 767 C CA . SER A 1 114 ? 16.044 -13.871 19.372 1.00 9.30 114 SER A CA 1
ATOM 768 C C . SER A 1 114 ? 15.879 -13.925 17.864 1.00 9.43 114 SER A C 1
ATOM 769 O O . SER A 1 114 ? 14.947 -13.338 17.315 1.00 11.16 114 SER A O 1
ATOM 772 N N . ARG A 1 115 ? 16.747 -14.636 17.184 1.00 10.03 115 ARG A N 1
ATOM 773 C CA . ARG A 1 115 ? 16.784 -14.611 15.737 1.00 10.95 115 ARG A CA 1
ATOM 774 C C . ARG A 1 115 ? 15.509 -15.174 15.085 1.00 10.20 115 ARG A C 1
ATOM 775 O O . ARG A 1 115 ? 14.906 -14.506 14.244 1.00 10.85 115 ARG A O 1
ATOM 783 N N . PRO A 1 116 ? 15.041 -16.366 15.492 1.00 11.03 116 PRO A N 1
ATOM 784 C CA . PRO A 1 116 ? 13.805 -16.828 14.860 1.00 11.15 116 PRO A CA 1
ATOM 785 C C . PRO A 1 116 ? 12.639 -15.858 15.031 1.00 9.67 116 PRO A C 1
ATOM 786 O O . PRO A 1 116 ? 11.814 -15.718 14.111 1.00 11.44 116 PRO A O 1
ATOM 790 N N . LEU A 1 117 ? 12.510 -15.237 16.211 1.00 9.95 117 LEU A N 1
ATOM 791 C CA . LEU A 1 117 ? 11.408 -14.305 16.475 1.00 9.91 117 LEU A CA 1
ATOM 792 C C . LEU A 1 117 ? 11.529 -13.043 15.608 1.00 8.89 117 LEU A C 1
ATOM 793 O O . LEU A 1 117 ? 10.534 -12.453 15.234 1.00 9.33 117 LEU A O 1
ATOM 798 N N . SER A 1 118 ? 12.743 -12.618 15.315 1.00 9.51 118 SER A N 1
ATOM 799 C CA . SER A 1 118 ? 12.968 -11.506 14.375 1.00 9.17 118 SER A CA 1
ATOM 800 C C . SER A 1 118 ? 12.460 -11.868 12.982 1.00 8.75 118 SER A C 1
ATOM 801 O O . SER A 1 118 ? 11.798 -11.065 12.333 1.00 9.40 118 SER A O 1
ATOM 804 N N . PHE A 1 119 ? 12.731 -13.092 12.542 1.00 9.25 119 PHE A N 1
ATOM 805 C CA . PHE A 1 119 ? 12.166 -13.602 11.279 1.00 8.06 119 PHE A CA 1
ATOM 806 C C . PHE A 1 119 ? 10.654 -13.676 11.327 1.00 8.87 119 PHE A C 1
ATOM 807 O O . PHE A 1 119 ? 10.011 -13.274 10.332 1.00 10.63 119 PHE A O 1
ATOM 815 N N . LEU A 1 120 ? 10.074 -14.093 12.452 1.00 8.64 120 LEU A N 1
ATOM 816 C CA . LEU A 1 120 ? 8.654 -14.170 12.593 1.00 8.41 120 LEU A CA 1
ATOM 817 C C . LEU A 1 120 ? 8.045 -12.778 12.428 1.00 10.00 120 LEU A C 1
ATOM 818 O O . LEU A 1 120 ? 7.059 -12.628 11.732 1.00 9.68 120 LEU A O 1
ATOM 823 N N . LEU A 1 121 ? 8.606 -11.783 13.110 1.00 9.20 121 LEU A N 1
ATOM 824 C CA . LEU A 1 121 ? 8.059 -10.430 13.003 1.00 8.33 121 LEU A CA 1
ATOM 825 C C . LEU A 1 121 ? 8.082 -9.971 11.548 1.00 8.21 121 LEU A C 1
ATOM 826 O O . LEU A 1 121 ? 7.112 -9.353 11.094 1.00 8.44 121 LEU A O 1
ATOM 831 N N . MET A 1 122 ? 9.171 -10.224 10.840 1.00 8.08 122 MET A N 1
ATOM 832 C CA A MET A 1 122 ? 9.286 -9.817 9.456 0.50 8.83 122 MET A CA 1
ATOM 833 C CA B MET A 1 122 ? 9.268 -9.806 9.450 0.50 10.02 122 MET A CA 1
ATOM 834 C C . MET A 1 122 ? 8.224 -10.495 8.575 1.00 9.76 122 MET A C 1
ATOM 835 O O . MET A 1 122 ? 7.669 -9.871 7.672 1.00 9.54 122 MET A O 1
ATOM 844 N N . LEU A 1 123 ? 7.967 -11.780 8.820 1.00 9.39 123 LEU A N 1
ATOM 845 C CA . LEU A 1 123 ? 6.945 -12.486 8.058 1.00 8.63 123 LEU A CA 1
ATOM 846 C C . LEU A 1 123 ? 5.560 -11.879 8.302 1.00 8.70 123 LEU A C 1
ATOM 847 O O . LEU A 1 123 ? 4.803 -11.637 7.355 1.00 10.36 123 LEU A O 1
ATOM 852 N N . TYR A 1 124 ? 5.184 -11.678 9.564 1.00 8.07 124 TYR A N 1
ATOM 853 C CA . TYR A 1 124 ? 3.919 -11.022 9.853 1.00 8.74 124 TYR A CA 1
ATOM 854 C C . TYR A 1 124 ? 3.833 -9.641 9.186 1.00 8.58 124 TYR A C 1
ATOM 855 O O . TYR A 1 124 ? 2.805 -9.282 8.598 1.00 9.22 124 TYR A O 1
ATOM 864 N N . ALA A 1 125 ? 4.903 -8.868 9.293 1.00 9.08 125 ALA A N 1
ATOM 865 C CA . ALA A 1 125 ? 4.916 -7.531 8.729 1.00 9.27 125 ALA A CA 1
ATOM 866 C C . ALA A 1 125 ? 4.667 -7.561 7.217 1.00 8.97 125 ALA A C 1
ATOM 867 O O . ALA A 1 125 ? 4.024 -6.655 6.683 1.00 10.69 125 ALA A O 1
ATOM 869 N N . GLY A 1 126 ? 5.219 -8.568 6.534 1.00 11.07 126 GLY A N 1
ATOM 870 C CA . GLY A 1 126 ? 5.105 -8.694 5.091 1.00 12.11 126 GLY A CA 1
ATOM 871 C C . GLY A 1 126 ? 3.679 -8.923 4.609 1.00 12.13 126 GLY A C 1
ATOM 872 O O . GLY A 1 126 ? 3.383 -8.703 3.456 1.00 13.17 126 GLY A O 1
ATOM 873 N N . LEU A 1 127 ? 2.784 -9.300 5.512 1.00 10.21 127 LEU A N 1
ATOM 874 C CA . LEU A 1 127 ? 1.355 -9.355 5.212 1.00 10.14 127 LEU A CA 1
ATOM 875 C C . LEU A 1 127 ? 0.702 -7.982 5.167 1.00 12.04 127 LEU A C 1
ATOM 876 O O . LEU A 1 127 ? -0.383 -7.846 4.620 1.00 13.77 127 LEU A O 1
ATOM 881 N N . LEU A 1 128 ? 1.336 -6.978 5.778 1.00 10.14 128 LEU A N 1
ATOM 882 C CA . LEU A 1 128 ? 0.763 -5.652 5.894 1.00 10.49 128 LEU A CA 1
ATOM 883 C C . LEU A 1 128 ? 1.367 -4.599 4.971 1.00 10.37 128 LEU A C 1
ATOM 884 O O . LEU A 1 128 ? 0.721 -3.598 4.699 1.00 11.74 128 LEU A O 1
ATOM 889 N N . GLY A 1 129 ? 2.592 -4.804 4.523 1.00 10.19 129 GLY A N 1
ATOM 890 C CA . GLY A 1 129 ? 3.237 -3.818 3.656 1.00 10.27 129 GLY A CA 1
ATOM 891 C C . GLY A 1 129 ? 4.714 -4.036 3.485 1.00 9.30 129 GLY A C 1
ATOM 892 O O . GLY A 1 129 ? 5.203 -5.165 3.649 1.00 12.05 129 GLY A O 1
ATOM 893 N N . ASP A 1 130 ? 5.407 -2.965 3.091 1.00 9.05 130 ASP A N 1
ATOM 894 C CA . ASP A 1 130 ? 6.826 -2.922 2.758 1.00 10.76 130 ASP A CA 1
ATOM 895 C C . ASP A 1 130 ? 7.595 -2.458 4.006 1.00 10.36 130 ASP A C 1
ATOM 896 O O . ASP A 1 130 ? 7.380 -1.376 4.508 1.00 11.11 130 ASP A O 1
ATOM 901 N N . VAL A 1 131 ? 8.520 -3.265 4.471 1.00 10.79 131 VAL A N 1
ATOM 902 C CA . VAL A 1 131 ? 9.313 -2.897 5.638 1.00 10.89 131 VAL A CA 1
ATOM 903 C C . VAL A 1 131 ? 10.471 -1.990 5.258 1.00 9.96 131 VAL A C 1
ATOM 904 O O . VAL A 1 131 ? 10.995 -2.054 4.138 1.00 12.25 131 VAL A O 1
ATOM 908 N N . PHE A 1 132 ? 10.905 -1.174 6.208 1.00 10.83 132 PHE A N 1
ATOM 909 C CA . PHE A 1 132 ? 12.014 -0.277 5.953 1.00 10.99 132 PHE A CA 1
ATOM 910 C C . PHE A 1 132 ? 12.618 0.143 7.281 1.00 10.27 132 PHE A C 1
ATOM 911 O O . PHE A 1 132 ? 12.008 0.023 8.324 1.00 10.31 132 PHE A O 1
ATOM 919 N N . GLY A 1 133 ? 13.832 0.652 7.202 1.00 11.52 133 GLY A N 1
ATOM 920 C CA . GLY A 1 133 ? 14.535 1.287 8.316 1.00 12.46 133 GLY A CA 1
ATOM 921 C C . GLY A 1 133 ? 14.995 2.690 7.991 1.00 12.69 133 GLY A C 1
ATOM 922 O O . GLY A 1 133 ? 14.711 3.213 6.914 1.00 13.08 133 GLY A O 1
ATOM 923 N N . TRP A 1 134 ? 15.748 3.267 8.918 1.00 11.88 134 TRP A N 1
ATOM 924 C CA . TRP A 1 134 ? 16.250 4.648 8.805 1.00 12.19 134 TRP A CA 1
ATOM 925 C C . TRP A 1 134 ? 17.757 4.628 8.977 1.00 12.89 134 TRP A C 1
ATOM 926 O O . TRP A 1 134 ? 18.247 4.028 9.935 1.00 12.90 134 TRP A O 1
ATOM 937 N N . ALA A 1 135 ? 18.486 5.314 8.093 1.00 15.47 135 ALA A N 1
ATOM 938 C CA . ALA A 1 135 ? 19.948 5.347 8.133 1.00 20.91 135 ALA A CA 1
ATOM 939 C C . ALA A 1 135 ? 20.439 5.881 9.482 1.00 19.09 135 ALA A C 1
ATOM 940 O O . ALA A 1 135 ? 21.517 5.511 9.963 1.00 24.81 135 ALA A O 1
ATOM 942 N N . THR A 1 136 ? 19.602 6.714 10.094 1.00 15.38 136 THR A N 1
ATOM 943 C CA . THR A 1 136 ? 19.927 7.462 11.294 1.00 18.93 136 THR A CA 1
ATOM 944 C C . THR A 1 136 ? 19.451 6.790 12.614 1.00 17.18 136 THR A C 1
ATOM 945 O O . THR A 1 136 ? 19.569 7.381 13.696 1.00 44.84 136 THR A O 1
ATOM 949 N N . GLN A 1 137 ? 18.896 5.566 12.509 1.00 15.67 137 GLN A N 1
ATOM 950 C CA A GLN A 1 137 ? 18.352 4.865 13.680 0.50 14.51 137 GLN A CA 1
ATOM 951 C CA B GLN A 1 137 ? 18.365 4.846 13.663 0.50 14.93 137 GLN A CA 1
ATOM 952 C C . GLN A 1 137 ? 18.888 3.426 13.734 1.00 14.95 137 GLN A C 1
ATOM 953 O O . GLN A 1 137 ? 18.719 2.652 12.801 1.00 14.06 137 GLN A O 1
ATOM 964 N N . GLN A 1 138 ? 19.545 3.092 14.847 1.00 17.20 138 GLN A N 1
ATOM 965 C CA . GLN A 1 138 ? 20.085 1.734 15.095 1.00 15.29 138 GLN A CA 1
ATOM 966 C C . GLN A 1 138 ? 20.787 1.178 13.855 1.00 15.58 138 GLN A C 1
ATOM 967 O O . GLN A 1 138 ? 20.557 0.051 13.398 1.00 15.23 138 GLN A O 1
ATOM 973 N N . ASP A 1 139 ? 21.688 1.997 13.326 1.00 18.97 139 ASP A N 1
ATOM 974 C CA . ASP A 1 139 ? 22.577 1.594 12.244 1.00 17.66 139 ASP A CA 1
ATOM 975 C C . ASP A 1 139 ? 21.855 1.154 10.974 1.00 16.07 139 ASP A C 1
ATOM 976 O O . ASP A 1 139 ? 22.365 0.344 10.194 1.00 20.10 139 ASP A O 1
ATOM 981 N N . GLY A 1 140 ? 20.673 1.720 10.760 1.00 13.80 140 GLY A N 1
ATOM 982 C CA . GLY A 1 140 ? 19.883 1.413 9.585 1.00 13.18 140 GLY A CA 1
ATOM 983 C C . GLY A 1 140 ? 19.250 0.040 9.556 1.00 13.36 140 GLY A C 1
ATOM 984 O O . GLY A 1 140 ? 18.736 -0.397 8.528 1.00 14.94 140 GLY A O 1
ATOM 985 N N . ARG A 1 141 ? 19.186 -0.609 10.712 1.00 11.41 141 ARG A N 1
ATOM 986 C CA . ARG A 1 141 ? 18.504 -1.889 10.818 1.00 11.25 141 ARG A CA 1
ATOM 987 C C . ARG A 1 141 ? 17.036 -1.780 10.487 1.00 10.76 141 ARG A C 1
ATOM 988 O O . ARG A 1 141 ? 16.403 -0.807 10.825 1.00 10.79 141 ARG A O 1
ATOM 996 N N . VAL A 1 142 ? 16.484 -2.809 9.859 1.00 10.65 142 VAL A N 1
ATOM 997 C CA . VAL A 1 142 ? 15.050 -2.882 9.627 1.00 9.99 142 VAL A CA 1
ATOM 998 C C . VAL A 1 142 ? 14.342 -3.457 10.858 1.00 9.20 142 VAL A C 1
ATOM 999 O O . VAL A 1 142 ? 13.410 -2.876 11.367 1.00 10.75 142 VAL A O 1
ATOM 1003 N N . VAL A 1 143 ? 14.806 -4.609 11.357 1.00 9.97 143 VAL A N 1
ATOM 1004 C CA . VAL A 1 143 ? 14.312 -5.090 12.637 1.00 8.91 143 VAL A CA 1
ATOM 1005 C C . VAL A 1 143 ? 15.151 -4.445 13.723 1.00 9.40 143 VAL A C 1
ATOM 1006 O O . VAL A 1 143 ? 16.360 -4.672 13.791 1.00 10.83 143 VAL A O 1
ATOM 1010 N N . THR A 1 144 ? 14.504 -3.612 14.529 1.00 9.84 144 THR A N 1
ATOM 1011 C CA . THR A 1 144 ? 15.172 -2.868 15.591 1.00 9.60 144 THR A CA 1
ATOM 1012 C C . THR A 1 144 ? 14.776 -3.438 16.949 1.00 8.78 144 THR A C 1
ATOM 1013 O O . THR A 1 144 ? 13.963 -4.342 17.048 1.00 9.68 144 THR A O 1
ATOM 1017 N N . ASP A 1 145 ? 15.405 -2.904 17.991 1.00 9.21 145 ASP A N 1
ATOM 1018 C CA . ASP A 1 145 ? 15.236 -3.406 19.360 1.00 10.22 145 ASP A CA 1
ATOM 1019 C C . ASP A 1 145 ? 14.755 -2.303 20.288 1.00 9.83 145 ASP A C 1
ATOM 1020 O O . ASP A 1 145 ? 15.223 -1.160 20.238 1.00 11.41 145 ASP A O 1
ATOM 1025 N N . VAL A 1 146 ? 13.823 -2.666 21.153 1.00 9.71 146 VAL A N 1
ATOM 1026 C CA . VAL A 1 146 ? 13.355 -1.846 22.273 1.00 9.60 146 VAL A CA 1
ATOM 1027 C C . VAL A 1 146 ? 13.746 -2.558 23.559 1.00 9.72 146 VAL A C 1
ATOM 1028 O O . VAL A 1 146 ? 13.261 -3.644 23.850 1.00 11.12 146 VAL A O 1
ATOM 1032 N N . LEU A 1 147 ? 14.606 -1.924 24.342 1.00 10.27 147 LEU A N 1
ATOM 1033 C CA . LEU A 1 147 ? 15.044 -2.480 25.622 1.00 9.98 147 LEU A CA 1
ATOM 1034 C C . LEU A 1 147 ? 15.638 -1.318 26.411 1.00 10.59 147 LEU A C 1
ATOM 1035 O O . LEU A 1 147 ? 16.066 -0.339 25.845 1.00 10.87 147 LEU A O 1
ATOM 1040 N N . PRO A 1 148 ? 15.653 -1.425 27.739 1.00 10.47 148 PRO A N 1
ATOM 1041 C CA . PRO A 1 148 ? 16.151 -0.323 28.542 1.00 10.55 148 PRO A CA 1
ATOM 1042 C C . PRO A 1 148 ? 17.662 -0.300 28.542 1.00 11.56 148 PRO A C 1
ATOM 1043 O O . PRO A 1 148 ? 18.290 -1.319 28.784 1.00 12.00 148 PRO A O 1
ATOM 1047 N N . ILE A 1 149 ? 18.241 0.867 28.310 1.00 11.72 149 ILE A N 1
ATOM 1048 C CA . ILE A 1 149 ? 19.688 1.004 28.302 1.00 12.19 149 ILE A CA 1
ATOM 1049 C C . ILE A 1 149 ? 20.128 1.780 29.547 1.00 13.82 149 ILE A C 1
ATOM 1050 O O . ILE A 1 149 ? 19.616 2.873 29.848 1.00 14.40 149 ILE A O 1
ATOM 1055 N N . LYS A 1 150 ? 21.007 1.149 30.314 1.00 13.98 150 LYS A N 1
ATOM 1056 C CA . LYS A 1 150 ? 21.443 1.674 31.606 1.00 16.40 150 LYS A CA 1
ATOM 1057 C C . LYS A 1 150 ? 22.074 3.043 31.392 1.00 16.42 150 LYS A C 1
ATOM 1058 O O . LYS A 1 150 ? 22.905 3.225 30.501 1.00 19.16 150 LYS A O 1
ATOM 1064 N N . GLY A 1 151 ? 21.650 4.010 32.210 1.00 16.62 151 GLY A N 1
ATOM 1065 C CA . GLY A 1 151 ? 22.076 5.383 32.052 1.00 18.13 151 GLY A CA 1
ATOM 1066 C C . GLY A 1 151 ? 21.128 6.203 31.200 1.00 17.07 151 GLY A C 1
ATOM 1067 O O . GLY A 1 151 ? 21.160 7.434 31.244 1.00 19.91 151 GLY A O 1
ATOM 1068 N N . GLY A 1 152 ? 20.281 5.514 30.433 1.00 15.92 152 GLY A N 1
ATOM 1069 C CA . GLY A 1 152 ? 19.351 6.144 29.498 1.00 14.82 152 GLY A CA 1
ATOM 1070 C C . GLY A 1 152 ? 17.898 6.084 29.943 1.00 13.12 152 GLY A C 1
ATOM 1071 O O . GLY A 1 152 ? 16.998 6.079 29.112 1.00 16.49 152 GLY A O 1
ATOM 1072 N N . GLU A 1 153 ? 17.674 6.114 31.250 1.00 13.42 153 GLU A N 1
ATOM 1073 C CA . GLU A 1 153 ? 16.351 5.934 31.833 1.00 13.06 153 GLU A CA 1
ATOM 1074 C C . GLU A 1 153 ? 15.421 7.113 31.561 1.00 12.24 153 GLU A C 1
ATOM 1075 O O . GLU A 1 153 ? 14.215 6.940 31.444 1.00 12.35 153 GLU A O 1
ATOM 1081 N N . HIS A 1 154 ? 15.990 8.315 31.523 1.00 13.92 154 HIS A N 1
ATOM 1082 C CA . HIS A 1 154 ? 15.243 9.563 31.454 1.00 14.42 154 HIS A CA 1
ATOM 1083 C C . HIS A 1 154 ? 15.431 10.254 30.114 1.00 16.74 154 HIS A C 1
ATOM 1084 O O . HIS A 1 154 ? 15.398 11.465 30.036 1.00 24.78 154 HIS A O 1
ATOM 1091 N N . THR A 1 155 ? 15.518 9.499 29.046 1.00 17.62 155 THR A N 1
ATOM 1092 C CA . THR A 1 155 ? 15.611 10.033 27.711 1.00 14.94 155 THR A CA 1
ATOM 1093 C C . THR A 1 155 ? 14.247 10.011 27.027 1.00 15.06 155 THR A C 1
ATOM 1094 O O . THR A 1 155 ? 13.263 9.499 27.567 1.00 14.99 155 THR A O 1
ATOM 1098 N N . LEU A 1 156 ? 14.212 10.559 25.818 1.00 15.65 156 LEU A N 1
ATOM 1099 C CA . LEU A 1 156 ? 12.985 10.662 25.039 1.00 13.52 156 LEU A CA 1
ATOM 1100 C C . LEU A 1 156 ? 12.894 9.548 23.994 1.00 15.28 156 LEU A C 1
ATOM 1101 O O . LEU A 1 156 ? 12.098 9.595 23.062 1.00 18.16 156 LEU A O 1
ATOM 1106 N N . VAL A 1 157 ? 13.739 8.544 24.130 1.00 13.66 157 VAL A N 1
ATOM 1107 C CA . VAL A 1 157 ? 13.739 7.439 23.176 1.00 12.36 157 VAL A CA 1
ATOM 1108 C C . VAL A 1 157 ? 13.278 6.140 23.783 1.00 10.69 157 VAL A C 1
ATOM 1109 O O . VAL A 1 157 ? 13.050 6.039 24.972 1.00 11.90 157 VAL A O 1
ATOM 1113 N N . SER A 1 158 ? 13.062 5.144 22.940 1.00 11.43 158 SER A N 1
ATOM 1114 C CA . SER A 1 158 ? 12.388 3.937 23.378 1.00 11.48 158 SER A CA 1
ATOM 1115 C C . SER A 1 158 ? 13.209 3.024 24.297 1.00 10.98 158 SER A C 1
ATOM 1116 O O . SER A 1 158 ? 12.653 2.078 24.850 1.00 11.22 158 SER A O 1
ATOM 1119 N N . SER A 1 159 ? 14.491 3.329 24.499 1.00 11.87 159 SER A N 1
ATOM 1120 C CA . SER A 1 159 ? 15.322 2.655 25.498 1.00 11.30 159 SER A CA 1
ATOM 1121 C C . SER A 1 159 ? 15.276 3.330 26.878 1.00 10.85 159 SER A C 1
ATOM 1122 O O . SER A 1 159 ? 16.031 2.958 27.776 1.00 10.88 159 SER A O 1
ATOM 1125 N N . SER A 1 160 ? 14.382 4.306 27.031 1.00 11.32 160 SER A N 1
ATOM 1126 C CA . SER A 1 160 ? 14.050 4.879 28.319 1.00 10.68 160 SER A CA 1
ATOM 1127 C C . SER A 1 160 ? 13.339 3.846 29.179 1.00 9.83 160 SER A C 1
ATOM 1128 O O . SER A 1 160 ? 12.936 2.769 28.724 1.00 10.87 160 SER A O 1
ATOM 1131 N N . SER A 1 161 ? 13.092 4.203 30.438 1.00 10.11 161 SER A N 1
ATOM 1132 C CA . SER A 1 161 ? 12.364 3.335 31.365 1.00 10.21 161 SER A CA 1
ATOM 1133 C C . SER A 1 161 ? 11.685 4.177 32.430 1.00 9.67 161 SER A C 1
ATOM 1134 O O . SER A 1 161 ? 10.468 4.342 32.434 1.00 10.45 161 SER A O 1
ATOM 1137 N N . ARG A 1 162 ? 12.502 4.770 33.308 1.00 10.67 162 ARG A N 1
ATOM 1138 C CA . ARG A 1 162 ? 11.980 5.472 34.464 1.00 11.10 162 ARG A CA 1
ATOM 1139 C C . ARG A 1 162 ? 11.129 6.670 34.059 1.00 11.04 162 ARG A C 1
ATOM 1140 O O . ARG A 1 162 ? 10.230 7.029 34.786 1.00 12.26 162 ARG A O 1
ATOM 1148 N N . GLN A 1 163 ? 11.466 7.309 32.935 1.00 10.46 163 GLN A N 1
ATOM 1149 C CA . GLN A 1 163 ? 10.649 8.348 32.329 1.00 11.07 163 GLN A CA 1
ATOM 1150 C C . GLN A 1 163 ? 9.728 7.722 31.303 1.00 11.65 163 GLN A C 1
ATOM 1151 O O . GLN A 1 163 ? 10.165 7.012 30.406 1.00 11.41 163 GLN A O 1
ATOM 1157 N N . GLU A 1 164 ? 8.441 8.023 31.405 1.00 10.47 164 GLU A N 1
ATOM 1158 C CA . GLU A 1 164 ? 7.475 7.590 30.408 1.00 10.04 164 GLU A CA 1
ATOM 1159 C C . GLU A 1 164 ? 7.885 8.014 29.024 1.00 10.67 164 GLU A C 1
ATOM 1160 O O . GLU A 1 164 ? 8.358 9.128 28.828 1.00 11.32 164 GLU A O 1
ATOM 1166 N N . LEU A 1 165 ? 7.660 7.140 28.049 1.00 9.72 165 LEU A N 1
ATOM 1167 C CA . LEU A 1 165 ? 7.812 7.489 26.647 1.00 9.91 165 LEU A CA 1
ATOM 1168 C C . LEU A 1 165 ? 6.502 8.152 26.248 1.00 9.12 165 LEU A C 1
ATOM 1169 O O . LEU A 1 165 ? 5.444 7.513 26.204 1.00 8.70 165 LEU A O 1
ATOM 1174 N N . GLY A 1 166 ? 6.552 9.466 26.036 1.00 10.06 166 GLY A N 1
ATOM 1175 C CA . GLY A 1 166 ? 5.357 10.242 25.749 1.00 10.32 166 GLY A CA 1
ATOM 1176 C C . GLY A 1 166 ? 4.719 9.848 24.439 1.00 9.18 166 GLY A C 1
ATOM 1177 O O . GLY A 1 166 ? 5.384 9.373 23.522 1.00 9.66 166 GLY A O 1
ATOM 1178 N N . TRP A 1 167 ? 3.417 10.060 24.347 1.00 8.61 167 TRP A N 1
ATOM 1179 C CA . TRP A 1 167 ? 2.701 9.666 23.143 1.00 8.28 167 TRP A CA 1
ATOM 1180 C C . TRP A 1 167 ? 3.180 10.444 21.926 1.00 7.87 167 TRP A C 1
ATOM 1181 O O . TRP A 1 167 ? 3.488 11.649 21.988 1.00 9.22 167 TRP A O 1
ATOM 1192 N N A HIS A 1 168 ? 3.150 9.768 20.782 0.70 6.88 168 HIS A N 1
ATOM 1193 N N B HIS A 1 168 ? 3.308 9.730 20.809 0.30 9.75 168 HIS A N 1
ATOM 1194 C CA A HIS A 1 168 ? 3.608 10.382 19.560 0.70 7.31 168 HIS A CA 1
ATOM 1195 C CA B HIS A 1 168 ? 3.742 10.347 19.564 0.30 8.51 168 HIS A CA 1
ATOM 1196 C C A HIS A 1 168 ? 3.280 9.511 18.368 0.70 7.70 168 HIS A C 1
ATOM 1197 C C B HIS A 1 168 ? 3.412 9.490 18.350 0.30 10.47 168 HIS A C 1
ATOM 1198 O O A HIS A 1 168 ? 3.079 8.310 18.511 0.70 7.62 168 HIS A O 1
ATOM 1199 O O B HIS A 1 168 ? 3.340 8.268 18.449 0.30 10.86 168 HIS A O 1
ATOM 1212 N N . THR A 1 169 ? 3.241 10.146 17.206 1.00 8.17 169 THR A N 1
ATOM 1213 C CA . THR A 1 169 ? 3.304 9.496 15.924 1.00 8.39 169 THR A CA 1
ATOM 1214 C C . THR A 1 169 ? 4.760 9.130 15.667 1.00 8.28 169 THR A C 1
ATOM 1215 O O . THR A 1 169 ? 5.642 9.978 15.805 1.00 9.37 169 THR A O 1
ATOM 1219 N N . GLU A 1 170 ? 5.018 7.873 15.283 1.00 8.38 170 GLU A N 1
ATOM 1220 C CA . GLU A 1 170 ? 6.377 7.454 14.967 1.00 8.65 170 GLU A CA 1
ATOM 1221 C C . GLU A 1 170 ? 6.904 8.287 13.807 1.00 8.97 170 GLU A C 1
ATOM 1222 O O . GLU A 1 170 ? 6.220 8.428 12.794 1.00 9.33 170 GLU A O 1
ATOM 1228 N N . ASP A 1 171 ? 8.084 8.880 13.999 1.00 10.39 171 ASP A N 1
ATOM 1229 C CA . ASP A 1 171 ? 8.751 9.674 12.965 1.00 9.54 171 ASP A CA 1
ATOM 1230 C C . ASP A 1 171 ? 7.837 10.782 12.437 1.00 10.09 171 ASP A C 1
ATOM 1231 O O . ASP A 1 171 ? 7.825 11.083 11.249 1.00 10.57 171 ASP A O 1
ATOM 1236 N N . ALA A 1 172 ? 7.150 11.449 13.361 1.00 10.43 172 ALA A N 1
ATOM 1237 C CA . ALA A 1 172 ? 6.181 12.496 13.020 1.00 12.87 172 ALA A CA 1
ATOM 1238 C C . ALA A 1 172 ? 6.844 13.499 12.063 1.00 12.99 172 ALA A C 1
ATOM 1239 O O . ALA A 1 172 ? 6.165 14.078 11.206 1.00 16.53 172 ALA A O 1
ATOM 1241 N N . PHE A 1 173 ? 8.109 13.816 12.304 1.00 11.69 173 PHE A N 1
ATOM 1242 C CA . PHE A 1 173 ? 8.810 14.840 11.537 1.00 13.63 173 PHE A CA 1
ATOM 1243 C C . PHE A 1 173 ? 8.805 14.566 10.032 1.00 14.13 173 PHE A C 1
ATOM 1244 O O . PHE A 1 173 ? 8.947 15.489 9.227 1.00 19.25 173 PHE A O 1
ATOM 1252 N N . SER A 1 174 ? 8.664 13.313 9.638 1.00 12.85 174 SER A N 1
ATOM 1253 C CA . SER A 1 174 ? 8.950 12.906 8.270 1.00 13.13 174 SER A CA 1
ATOM 1254 C C . SER A 1 174 ? 7.723 12.567 7.448 1.00 13.82 174 SER A C 1
ATOM 1255 O O . SER A 1 174 ? 6.871 11.818 7.922 1.00 13.43 174 SER A O 1
ATOM 1258 N N . PRO A 1 175 ? 7.689 13.023 6.179 1.00 14.62 175 PRO A N 1
ATOM 1259 C CA . PRO A 1 175 ? 6.662 12.548 5.248 1.00 15.09 175 PRO A CA 1
ATOM 1260 C C . PRO A 1 175 ? 6.709 11.055 4.996 1.00 16.26 175 PRO A C 1
ATOM 1261 O O . PRO A 1 175 ? 5.746 10.501 4.482 1.00 17.82 175 PRO A O 1
ATOM 1265 N N . TYR A 1 176 ? 7.848 10.432 5.276 1.00 14.09 176 TYR A N 1
ATOM 1266 C CA . TYR A 1 176 ? 8.075 9.019 4.965 1.00 14.21 176 TYR A CA 1
ATOM 1267 C C . TYR A 1 176 ? 7.853 8.098 6.151 1.00 12.78 176 TYR A C 1
ATOM 1268 O O . TYR A 1 176 ? 8.189 6.919 6.119 1.00 13.37 176 TYR A O 1
ATOM 1277 N N . ARG A 1 177 ? 7.255 8.629 7.212 1.00 11.62 177 ARG A N 1
ATOM 1278 C CA . ARG A 1 177 ? 6.976 7.836 8.388 1.00 11.18 177 ARG A CA 1
ATOM 1279 C C . ARG A 1 177 ? 6.105 6.620 8.074 1.00 10.86 177 ARG A C 1
ATOM 1280 O O . ARG A 1 177 ? 5.269 6.623 7.162 1.00 10.92 177 ARG A O 1
ATOM 1288 N N . ALA A 1 178 ? 6.233 5.606 8.928 1.00 9.07 178 ALA A N 1
ATOM 1289 C CA . ALA A 1 178 ? 5.512 4.356 8.743 1.00 9.15 178 ALA A CA 1
ATOM 1290 C C . ALA A 1 178 ? 4.020 4.518 8.758 1.00 8.83 178 ALA A C 1
ATOM 1291 O O . ALA A 1 178 ? 3.465 5.370 9.464 1.00 9.09 178 ALA A O 1
ATOM 1293 N N . ASP A 1 179 ? 3.364 3.665 7.999 1.00 9.07 179 ASP A N 1
ATOM 1294 C CA . ASP A 1 179 ? 1.933 3.442 8.175 1.00 9.46 179 ASP A CA 1
ATOM 1295 C C . ASP A 1 179 ? 1.608 2.559 9.395 1.00 7.97 179 ASP A C 1
ATOM 1296 O O . ASP A 1 179 ? 0.614 2.755 10.052 1.00 9.31 179 ASP A O 1
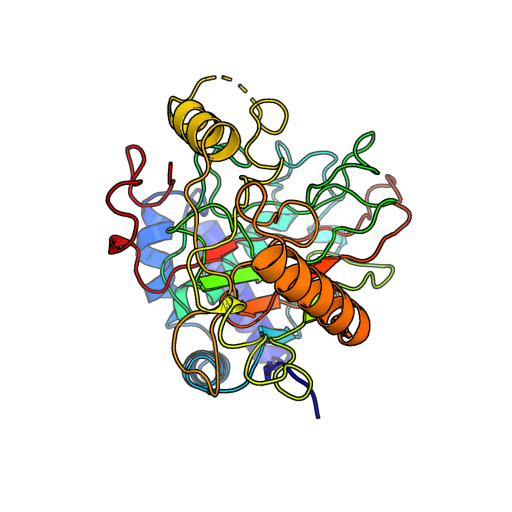ATOM 1301 N N . TYR A 1 180 ? 2.464 1.538 9.606 1.00 7.76 180 TYR A N 1
ATOM 1302 C CA . TYR A 1 180 ? 2.296 0.648 10.784 1.00 8.65 180 TYR A CA 1
ATOM 1303 C C . TYR A 1 180 ? 3.670 0.501 11.447 1.00 7.67 180 TYR A C 1
ATOM 1304 O O . TYR A 1 180 ? 4.703 0.424 10.796 1.00 8.45 180 TYR A O 1
ATOM 1313 N N . VAL A 1 181 ? 3.572 0.446 12.784 1.00 9.19 181 VAL A N 1
ATOM 1314 C CA . VAL A 1 181 ? 4.737 0.091 13.604 1.00 9.04 181 VAL A CA 1
ATOM 1315 C C . VAL A 1 181 ? 4.440 -1.260 14.275 1.00 7.52 181 VAL A C 1
ATOM 1316 O O . VAL A 1 181 ? 3.498 -1.409 15.028 1.00 8.29 181 VAL A O 1
ATOM 1320 N N . GLY A 1 182 ? 5.307 -2.217 13.892 1.00 7.88 182 GLY A N 1
ATOM 1321 C CA . GLY A 1 182 ? 5.198 -3.564 14.463 1.00 8.66 182 GLY A CA 1
ATOM 1322 C C . GLY A 1 182 ? 6.083 -3.723 15.676 1.00 7.95 182 GLY A C 1
ATOM 1323 O O . GLY A 1 182 ? 7.230 -3.304 15.676 1.00 8.79 182 GLY A O 1
ATOM 1324 N N . LEU A 1 183 ? 5.528 -4.364 16.693 1.00 10.20 183 LEU A N 1
ATOM 1325 C CA . LEU A 1 183 ? 6.203 -4.674 17.940 1.00 11.34 183 LEU A CA 1
ATOM 1326 C C . LEU A 1 183 ? 5.949 -6.132 18.276 1.00 12.31 183 LEU A C 1
ATOM 1327 O O . LEU A 1 183 ? 4.804 -6.583 18.294 1.00 36.40 183 LEU A O 1
ATOM 1332 N N . LEU A 1 184 ? 7.019 -6.864 18.544 1.00 9.01 184 LEU A N 1
ATOM 1333 C CA A LEU A 1 184 ? 6.931 -8.236 19.051 0.50 8.61 184 LEU A CA 1
ATOM 1334 C CA B LEU A 1 184 ? 6.928 -8.211 19.044 0.50 9.84 184 LEU A CA 1
ATOM 1335 C C . LEU A 1 184 ? 7.568 -8.277 20.427 1.00 9.04 184 LEU A C 1
ATOM 1336 O O . LEU A 1 184 ? 8.727 -7.949 20.594 1.00 9.14 184 LEU A O 1
ATOM 1345 N N . SER A 1 185 ? 6.771 -8.665 21.412 1.00 8.74 185 SER A N 1
ATOM 1346 C CA . SER A 1 185 ? 7.193 -8.729 22.811 1.00 7.97 185 SER A CA 1
ATOM 1347 C C . SER A 1 185 ? 7.966 -10.012 23.048 1.00 8.91 185 SER A C 1
ATOM 1348 O O . SER A 1 185 ? 7.398 -11.100 23.084 1.00 9.82 185 SER A O 1
ATOM 1351 N N . LEU A 1 186 ? 9.278 -9.892 23.210 1.00 9.23 186 LEU A N 1
ATOM 1352 C CA . LEU A 1 186 ? 10.099 -11.053 23.545 1.00 9.13 186 LEU A CA 1
ATOM 1353 C C . LEU A 1 186 ? 9.993 -11.423 25.022 1.00 10.09 186 LEU A C 1
ATOM 1354 O O . LEU A 1 186 ? 9.961 -12.606 25.377 1.00 10.83 186 LEU A O 1
ATOM 1359 N N . ARG A 1 187 ? 9.916 -10.410 25.875 1.00 9.72 187 ARG A N 1
ATOM 1360 C CA . ARG A 1 187 ? 9.631 -10.614 27.274 1.00 10.17 187 ARG A CA 1
ATOM 1361 C C . ARG A 1 187 ? 9.128 -9.322 27.854 1.00 9.87 187 ARG A C 1
ATOM 1362 O O . ARG A 1 187 ? 9.453 -8.222 27.414 1.00 9.42 187 ARG A O 1
ATOM 1370 N N . ASN A 1 188 ? 8.281 -9.452 28.852 1.00 10.07 188 ASN A N 1
ATOM 1371 C CA . ASN A 1 188 ? 7.698 -8.311 29.513 1.00 8.73 188 ASN A CA 1
ATOM 1372 C C . ASN A 1 188 ? 7.213 -8.812 30.869 1.00 10.38 188 ASN A C 1
ATOM 1373 O O . ASN A 1 188 ? 6.017 -8.857 31.122 1.00 11.66 188 ASN A O 1
ATOM 1378 N N . PRO A 1 189 ? 8.155 -9.240 31.751 1.00 12.11 189 PRO A N 1
ATOM 1379 C CA . PRO A 1 189 ? 7.730 -10.011 32.924 1.00 14.78 189 PRO A CA 1
ATOM 1380 C C . PRO A 1 189 ? 6.863 -9.249 33.907 1.00 14.88 189 PRO A C 1
ATOM 1381 O O . PRO A 1 189 ? 6.094 -9.858 34.666 1.00 17.18 189 PRO A O 1
ATOM 1385 N N . ASP A 1 190 ? 6.998 -7.927 33.915 1.00 13.49 190 ASP A N 1
ATOM 1386 C CA . ASP A 1 190 ? 6.281 -7.102 34.877 1.00 16.54 190 ASP A CA 1
ATOM 1387 C C . ASP A 1 190 ? 5.084 -6.377 34.219 1.00 15.05 190 ASP A C 1
ATOM 1388 O O . ASP A 1 190 ? 4.431 -5.537 34.833 1.00 18.93 190 ASP A O 1
ATOM 1393 N N . GLY A 1 191 ? 4.776 -6.737 32.970 1.00 13.98 191 GLY A N 1
ATOM 1394 C CA . GLY A 1 191 ? 3.522 -6.294 32.348 1.00 14.50 191 GLY A CA 1
ATOM 1395 C C . GLY A 1 191 ? 3.446 -4.788 32.088 1.00 13.21 191 GLY A C 1
ATOM 1396 O O . GLY A 1 191 ? 2.397 -4.162 32.250 1.00 14.94 191 GLY A O 1
ATOM 1397 N N . VAL A 1 192 ? 4.547 -4.204 31.646 1.00 11.11 192 VAL A N 1
ATOM 1398 C CA . VAL A 1 192 ? 4.578 -2.779 31.354 1.00 10.78 192 VAL A CA 1
ATOM 1399 C C . VAL A 1 192 ? 3.710 -2.489 30.118 1.00 10.47 192 VAL A C 1
ATOM 1400 O O . VAL A 1 192 ? 3.829 -3.172 29.088 1.00 11.72 192 VAL A O 1
ATOM 1404 N N . ALA A 1 193 ? 2.893 -1.444 30.222 1.00 10.56 193 ALA A N 1
ATOM 1405 C CA . ALA A 1 193 ? 1.931 -1.098 29.188 1.00 10.40 193 ALA A CA 1
ATOM 1406 C C . ALA A 1 193 ? 2.525 -0.197 28.109 1.00 9.01 193 ALA A C 1
ATOM 1407 O O . ALA A 1 193 ? 3.193 0.796 28.396 1.00 9.95 193 ALA A O 1
ATOM 1409 N N . THR A 1 194 ? 2.174 -0.541 26.878 1.00 9.48 194 THR A N 1
ATOM 1410 C CA . THR A 1 194 ? 2.198 0.374 25.768 1.00 9.42 194 THR A CA 1
ATOM 1411 C C . THR A 1 194 ? 0.994 1.297 25.895 1.00 9.33 194 THR A C 1
ATOM 1412 O O . THR A 1 194 ? -0.056 0.885 26.382 1.00 11.08 194 THR A O 1
ATOM 1416 N N . THR A 1 195 ? 1.141 2.556 25.515 1.00 8.32 195 THR A N 1
ATOM 1417 C CA . THR A 1 195 ? 0.007 3.492 25.547 1.00 8.44 195 THR A CA 1
ATOM 1418 C C . THR A 1 195 ? -0.407 3.836 24.117 1.00 9.23 195 THR A C 1
ATOM 1419 O O . THR A 1 195 ? 0.425 3.824 23.188 1.00 8.25 195 THR A O 1
ATOM 1423 N N . LEU A 1 196 ? -1.708 4.109 23.945 1.00 8.31 196 LEU A N 1
ATOM 1424 C CA . LEU A 1 196 ? -2.302 4.436 22.653 1.00 8.38 196 LEU A CA 1
ATOM 1425 C C . LEU A 1 196 ? -3.410 5.475 22.835 1.00 8.09 196 LEU A C 1
ATOM 1426 O O . LEU A 1 196 ? -4.079 5.523 23.847 1.00 7.99 196 LEU A O 1
ATOM 1431 N N . ALA A 1 197 ? -3.603 6.271 21.772 1.00 8.84 197 ALA A N 1
ATOM 1432 C CA . ALA A 1 197 ? -4.787 7.114 21.663 1.00 8.69 197 ALA A CA 1
ATOM 1433 C C . ALA A 1 197 ? -5.056 7.405 20.220 1.00 8.01 197 ALA A C 1
ATOM 1434 O O . ALA A 1 197 ? -4.143 7.594 19.442 1.00 8.41 197 ALA A O 1
ATOM 1436 N N . GLY A 1 198 ? -6.339 7.486 19.900 1.00 9.05 198 GLY A N 1
ATOM 1437 C CA . GLY A 1 198 ? -6.754 7.974 18.585 1.00 9.46 198 GLY A CA 1
ATOM 1438 C C . GLY A 1 198 ? -7.112 9.447 18.599 1.00 9.45 198 GLY A C 1
ATOM 1439 O O . GLY A 1 198 ? -6.938 10.147 19.606 1.00 9.65 198 GLY A O 1
ATOM 1440 N N . VAL A 1 199 ? -7.568 9.941 17.450 1.00 9.44 199 VAL A N 1
ATOM 1441 C CA . VAL A 1 199 ? -8.033 11.317 17.350 1.00 9.12 199 VAL A CA 1
ATOM 1442 C C . VAL A 1 199 ? -9.231 11.466 18.267 1.00 9.73 199 VAL A C 1
ATOM 1443 O O . VAL A 1 199 ? -10.180 10.684 18.202 1.00 9.75 199 VAL A O 1
ATOM 1447 N N . PRO A 1 200 ? -9.243 12.508 19.146 1.00 8.73 200 PRO A N 1
ATOM 1448 C CA . PRO A 1 200 ? -10.353 12.660 20.092 1.00 9.17 200 PRO A CA 1
ATOM 1449 C C . PRO A 1 200 ? -11.577 13.365 19.480 1.00 9.78 200 PRO A C 1
ATOM 1450 O O . PRO A 1 200 ? -11.958 14.469 19.862 1.00 10.81 200 PRO A O 1
ATOM 1454 N N . LEU A 1 201 ? -12.147 12.708 18.477 1.00 10.36 201 LEU A N 1
ATOM 1455 C CA A LEU A 1 201 ? -13.194 13.278 17.635 0.50 12.96 201 LEU A CA 1
ATOM 1456 C CA B LEU A 1 201 ? -13.141 13.339 17.637 0.50 13.92 201 LEU A CA 1
ATOM 1457 C C . LEU A 1 201 ? -14.451 13.604 18.383 1.00 13.75 201 LEU A C 1
ATOM 1458 O O . LEU A 1 201 ? -15.202 14.473 17.972 1.00 17.17 201 LEU A O 1
ATOM 1467 N N . ASP A 1 202 ? -14.714 12.867 19.458 1.00 12.56 202 ASP A N 1
ATOM 1468 C CA . ASP A 1 202 ? -15.921 13.088 20.273 1.00 16.47 202 ASP A CA 1
ATOM 1469 C C . ASP A 1 202 ? -15.838 14.404 21.044 1.00 13.86 202 ASP A C 1
ATOM 1470 O O . ASP A 1 202 ? -16.838 14.866 21.554 1.00 17.36 202 ASP A O 1
ATOM 1475 N N . ASP A 1 203 ? -14.647 15.007 21.125 1.00 11.49 203 ASP A N 1
ATOM 1476 C CA . ASP A 1 203 ? -14.477 16.218 21.942 1.00 12.00 203 ASP A CA 1
ATOM 1477 C C . ASP A 1 203 ? -13.946 17.431 21.205 1.00 12.56 203 ASP A C 1
ATOM 1478 O O . ASP A 1 203 ? -14.038 18.525 21.719 1.00 16.98 203 ASP A O 1
ATOM 1483 N N . LEU A 1 204 ? -13.446 17.276 19.984 1.00 11.58 204 LEU A N 1
ATOM 1484 C CA . LEU A 1 204 ? -12.891 18.402 19.252 1.00 11.23 204 LEU A CA 1
ATOM 1485 C C . LEU A 1 204 ? -14.015 19.186 18.600 1.00 13.74 204 LEU A C 1
ATOM 1486 O O . LEU A 1 204 ? -14.802 18.654 17.834 1.00 15.38 204 LEU A O 1
ATOM 1491 N N . ASP A 1 205 ? -14.133 20.442 18.972 1.00 12.51 205 ASP A N 1
ATOM 1492 C CA . ASP A 1 205 ? -15.115 21.309 18.323 1.00 11.60 205 ASP A CA 1
ATOM 1493 C C . ASP A 1 205 ? -14.648 21.636 16.908 1.00 11.10 205 ASP A C 1
ATOM 1494 O O . ASP A 1 205 ? -13.459 21.493 16.551 1.00 11.92 205 ASP A O 1
ATOM 1499 N N . GLU A 1 206 ? -15.585 22.095 16.087 1.00 10.84 206 GLU A N 1
ATOM 1500 C CA A GLU A 1 206 ? -15.347 22.259 14.657 0.50 11.87 206 GLU A CA 1
ATOM 1501 C CA B GLU A 1 206 ? -15.261 22.186 14.676 0.50 11.36 206 GLU A CA 1
ATOM 1502 C C . GLU A 1 206 ? -14.234 23.253 14.357 1.00 12.04 206 GLU A C 1
ATOM 1503 O O . GLU A 1 206 ? -13.445 23.075 13.446 1.00 13.08 206 GLU A O 1
ATOM 1514 N N . ARG A 1 207 ? -14.216 24.356 15.101 1.00 11.79 207 ARG A N 1
ATOM 1515 C CA . ARG A 1 207 ? -13.213 25.382 14.894 1.00 12.70 207 ARG A CA 1
ATOM 1516 C C . ARG A 1 207 ? -11.824 24.825 15.197 1.00 11.47 207 ARG A C 1
ATOM 1517 O O . ARG A 1 207 ? -10.905 25.014 14.422 1.00 11.79 207 ARG A O 1
ATOM 1525 N N . THR A 1 208 ? -11.683 24.134 16.311 1.00 11.24 208 THR A N 1
ATOM 1526 C CA . THR A 1 208 ? -10.402 23.534 16.669 1.00 10.89 208 THR A CA 1
ATOM 1527 C C . THR A 1 208 ? -9.980 22.524 15.604 1.00 11.17 208 THR A C 1
ATOM 1528 O O . THR A 1 208 ? -8.818 22.486 15.182 1.00 10.60 208 THR A O 1
ATOM 1532 N N . LEU A 1 209 ? -10.908 21.666 15.205 1.00 10.69 209 LEU A N 1
ATOM 1533 C CA . LEU A 1 209 ? -10.670 20.704 14.170 1.00 11.92 209 LEU A CA 1
ATOM 1534 C C . LEU A 1 209 ? -10.147 21.379 12.899 1.00 11.91 209 LEU A C 1
ATOM 1535 O O . LEU A 1 209 ? -9.149 20.947 12.314 1.00 11.81 209 LEU A O 1
ATOM 1540 N N . ASP A 1 210 ? -10.823 22.447 12.482 1.00 11.96 210 ASP A N 1
ATOM 1541 C CA A ASP A 1 210 ? -10.446 23.248 11.310 0.50 13.42 210 ASP A CA 1
ATOM 1542 C CA B ASP A 1 210 ? -10.400 23.125 11.284 0.50 12.75 210 ASP A CA 1
ATOM 1543 C C . ASP A 1 210 ? -8.978 23.676 11.375 1.00 12.04 210 ASP A C 1
ATOM 1544 O O . ASP A 1 210 ? -8.213 23.573 10.408 1.00 12.44 210 ASP A O 1
ATOM 1553 N N . VAL A 1 211 ? -8.601 24.222 12.522 1.00 10.69 211 VAL A N 1
ATOM 1554 C CA . VAL A 1 211 ? -7.256 24.735 12.704 1.00 11.31 211 VAL A CA 1
ATOM 1555 C C . VAL A 1 211 ? -6.218 23.598 12.651 1.00 9.89 211 VAL A C 1
ATOM 1556 O O . VAL A 1 211 ? -5.176 23.751 12.045 1.00 10.31 211 VAL A O 1
ATOM 1560 N N . LEU A 1 212 ? -6.527 22.447 13.235 1.00 9.36 212 LEU A N 1
ATOM 1561 C CA . LEU A 1 212 ? -5.628 21.302 13.220 1.00 10.79 212 LEU A CA 1
ATOM 1562 C C . LEU A 1 212 ? -5.412 20.742 11.819 1.00 9.74 212 LEU A C 1
ATOM 1563 O O . LEU A 1 212 ? -4.385 20.120 11.558 1.00 9.99 212 LEU A O 1
ATOM 1568 N N . PHE A 1 213 ? -6.369 20.955 10.912 1.00 10.63 213 PHE A N 1
ATOM 1569 C CA . PHE A 1 213 ? -6.236 20.578 9.501 1.00 11.28 213 PHE A CA 1
ATOM 1570 C C . PHE A 1 213 ? -5.409 21.555 8.687 1.00 11.56 213 PHE A C 1
ATOM 1571 O O . PHE A 1 213 ? -5.124 21.291 7.521 1.00 13.24 213 PHE A O 1
ATOM 1579 N N . GLN A 1 214 ? -5.036 22.702 9.248 1.00 12.69 214 GLN A N 1
ATOM 1580 C CA . GLN A 1 214 ? -4.260 23.706 8.529 1.00 13.57 214 GLN A CA 1
ATOM 1581 C C . GLN A 1 214 ? -2.769 23.537 8.810 1.00 12.46 214 GLN A C 1
ATOM 1582 O O . GLN A 1 214 ? -2.360 22.970 9.824 1.00 12.90 214 GLN A O 1
ATOM 1588 N N . GLU A 1 215 ? -1.948 24.048 7.903 1.00 13.51 215 GLU A N 1
ATOM 1589 C CA . GLU A 1 215 ? -0.488 23.885 7.946 1.00 14.31 215 GLU A CA 1
ATOM 1590 C C . GLU A 1 215 ? 0.105 24.962 8.855 1.00 15.19 215 GLU A C 1
ATOM 1591 O O . GLU A 1 215 ? 0.674 25.951 8.387 1.00 16.92 215 GLU A O 1
ATOM 1597 N N . ARG A 1 216 ? -0.090 24.775 10.161 1.00 13.42 216 ARG A N 1
ATOM 1598 C CA . ARG A 1 216 ? 0.206 25.786 11.153 1.00 13.65 216 ARG A CA 1
ATOM 1599 C C . ARG A 1 216 ? 0.978 25.231 12.349 1.00 14.46 216 ARG A C 1
ATOM 1600 O O . ARG A 1 216 ? 0.995 25.850 13.418 1.00 15.55 216 ARG A O 1
ATOM 1608 N N . PHE A 1 217 ? 1.647 24.101 12.148 1.00 13.72 217 PHE A N 1
ATOM 1609 C CA . PHE A 1 217 ? 2.360 23.415 13.215 1.00 13.91 217 PHE A CA 1
ATOM 1610 C C . PHE A 1 217 ? 3.759 23.003 12.796 1.00 14.27 217 PHE A C 1
ATOM 1611 O O . PHE A 1 217 ? 4.053 22.862 11.610 1.00 18.30 217 PHE A O 1
ATOM 1619 N N . LEU A 1 218 ? 4.613 22.801 13.777 1.00 12.59 218 LEU A N 1
ATOM 1620 C CA . LEU A 1 218 ? 5.978 22.389 13.544 1.00 13.10 218 LEU A CA 1
ATOM 1621 C C . LEU A 1 218 ? 6.241 21.126 14.281 1.00 16.41 218 LEU A C 1
ATOM 1622 O O . LEU A 1 218 ? 5.604 20.870 15.292 1.00 15.21 218 LEU A O 1
ATOM 1627 N N A ILE A 1 219 ? 7.236 20.337 13.901 0.50 26.63 219 ILE A N 1
ATOM 1628 N N B ILE A 1 219 ? 7.101 20.304 13.704 0.50 25.15 219 ILE A N 1
ATOM 1629 C CA A ILE A 1 219 ? 7.584 19.216 14.761 0.50 44.23 219 ILE A CA 1
ATOM 1630 C CA B ILE A 1 219 ? 7.596 19.129 14.384 0.50 47.37 219 ILE A CA 1
ATOM 1631 C C A ILE A 1 219 ? 9.004 19.249 15.244 0.50 42.82 219 ILE A C 1
ATOM 1632 C C B ILE A 1 219 ? 9.062 19.292 14.667 0.50 37.87 219 ILE A C 1
ATOM 1633 O O A ILE A 1 219 ? 9.402 20.085 16.057 0.50 21.22 219 ILE A O 1
ATOM 1634 O O B ILE A 1 219 ? 9.660 20.358 14.517 0.50 26.39 219 ILE A O 1
ATOM 1643 N N . ARG A 1 220 ? 9.667 18.156 14.917 0.80 19.95 220 ARG A N 1
ATOM 1644 C CA A ARG A 1 220 ? 11.108 18.061 14.849 0.40 47.57 220 ARG A CA 1
ATOM 1645 C CA B ARG A 1 220 ? 11.083 18.039 14.746 0.40 18.85 220 ARG A CA 1
ATOM 1646 C C . ARG A 1 220 ? 11.349 16.562 14.913 0.80 21.15 220 ARG A C 1
ATOM 1647 O O . ARG A 1 220 ? 10.565 15.843 15.543 0.80 20.06 220 ARG A O 1
ATOM 1662 N N . PRO A 1 221 ? 12.417 16.073 14.294 0.80 19.71 221 PRO A N 1
ATOM 1663 C CA . PRO A 1 221 ? 12.721 14.672 14.469 0.80 16.60 221 PRO A CA 1
ATOM 1664 C C . PRO A 1 221 ? 13.000 14.384 15.926 0.80 19.06 221 PRO A C 1
ATOM 1665 O O . PRO A 1 221 ? 13.616 15.200 16.625 0.80 20.64 221 PRO A O 1
ATOM 1669 N N . ASP A 1 222 ? 12.561 13.220 16.384 0.80 20.32 222 ASP A N 1
ATOM 1670 C CA . ASP A 1 222 ? 12.808 12.840 17.755 0.80 18.86 222 ASP A CA 1
ATOM 1671 C C . ASP A 1 222 ? 14.250 12.385 17.925 0.80 18.25 222 ASP A C 1
ATOM 1672 O O . ASP A 1 222 ? 14.987 12.175 16.941 0.80 20.61 222 ASP A O 1
ATOM 1677 N N . ASP A 1 223 ? 14.643 12.231 19.184 0.80 19.52 223 ASP A N 1
ATOM 1678 C CA . ASP A 1 223 ? 16.052 12.067 19.540 0.80 21.13 223 ASP A CA 1
ATOM 1679 C C . ASP A 1 223 ? 16.643 10.741 19.064 0.80 19.66 223 ASP A C 1
ATOM 1680 O O . ASP A 1 223 ? 17.859 10.559 19.133 0.80 19.39 223 ASP A O 1
ATOM 1685 N N . SER A 1 224 ? 15.811 9.812 18.591 0.80 19.60 224 SER A N 1
ATOM 1686 C CA . SER A 1 224 ? 16.324 8.533 18.082 0.80 20.63 224 SER A CA 1
ATOM 1687 C C . SER A 1 224 ? 17.163 8.678 16.806 0.80 17.36 224 SER A C 1
ATOM 1688 O O . SER A 1 224 ? 17.941 7.780 16.454 0.80 21.50 224 SER A O 1
ATOM 1691 N N . HIS A 1 225 ? 17.072 9.840 16.161 0.80 17.53 225 HIS A N 1
ATOM 1692 C CA . HIS A 1 225 ? 17.748 10.116 14.908 0.80 16.21 225 HIS A CA 1
ATOM 1693 C C . HIS A 1 225 ? 19.019 10.949 15.117 0.80 21.76 225 HIS A C 1
ATOM 1694 O O . HIS A 1 225 ? 19.631 11.412 14.159 0.80 23.84 225 HIS A O 1
ATOM 1701 N N . LEU A 1 226 ? 19.407 11.148 16.374 0.80 21.30 226 LEU A N 1
ATOM 1702 C CA . LEU A 1 226 ? 20.644 11.866 16.701 0.80 25.74 226 LEU A CA 1
ATOM 1703 C C . LEU A 1 226 ? 21.829 10.925 16.555 0.80 24.16 226 LEU A C 1
ATOM 1704 O O . LEU A 1 226 ? 21.723 9.731 16.870 0.80 26.91 226 LEU A O 1
ATOM 1709 N N . GLN A 1 227 ? 22.957 11.475 16.099 0.80 31.44 227 GLN A N 1
ATOM 1710 C CA . GLN A 1 227 ? 24.193 10.720 15.961 0.80 30.06 227 GLN A CA 1
ATOM 1711 C C . GLN A 1 227 ? 24.560 10.017 17.262 0.80 29.67 227 GLN A C 1
ATOM 1712 O O . GLN A 1 227 ? 25.037 8.882 17.244 0.80 31.80 227 GLN A O 1
ATOM 1718 N N . VAL A 1 228 ? 24.305 10.667 18.394 0.80 26.67 228 VAL A N 1
ATOM 1719 C CA . VAL A 1 228 ? 24.699 10.105 19.689 0.80 27.11 228 VAL A CA 1
ATOM 1720 C C . VAL A 1 228 ? 23.958 8.808 19.997 0.80 55.18 228 VAL A C 1
ATOM 1721 O O . VAL A 1 228 ? 24.451 7.982 20.761 0.80 25.85 228 VAL A O 1
ATOM 1725 N N . ASN A 1 229 ? 22.778 8.623 19.406 0.80 23.86 229 ASN A N 1
ATOM 1726 C CA . ASN A 1 229 ? 22.020 7.386 19.580 0.80 26.49 229 ASN A CA 1
ATOM 1727 C C . ASN A 1 229 ? 22.230 6.398 18.438 0.80 30.40 229 ASN A C 1
ATOM 1728 O O . ASN A 1 229 ? 21.418 5.506 18.225 0.80 27.72 229 ASN A O 1
ATOM 1733 N N . ASN A 1 230 ? 23.329 6.556 17.710 0.80 32.59 230 ASN A N 1
ATOM 1734 C CA . ASN A 1 230 ? 23.775 5.535 16.780 0.80 25.22 230 ASN A CA 1
ATOM 1735 C C . ASN A 1 230 ? 25.229 5.208 17.057 0.80 30.14 230 ASN A C 1
ATOM 1736 O O . ASN A 1 230 ? 25.881 5.890 17.847 0.80 31.80 230 ASN A O 1
ATOM 1741 N N . SER A 1 231 ? 25.738 4.173 16.394 0.80 32.26 231 SER A N 1
ATOM 1742 C CA . SER A 1 231 ? 27.118 3.731 16.597 0.80 28.50 231 SER A CA 1
ATOM 1743 C C . SER A 1 231 ? 28.132 4.712 15.997 0.80 58.55 231 SER A C 1
ATOM 1744 O O . SER A 1 231 ? 27.848 5.390 15.004 0.80 32.39 231 SER A O 1
ATOM 1747 C CA . GLY A 1 236 ? 29.047 9.414 9.654 0.80 59.37 236 GLY A CA 1
ATOM 1748 C C . GLY A 1 236 ? 28.237 9.597 8.383 0.80 77.73 236 GLY A C 1
ATOM 1749 O O . GLY A 1 236 ? 28.684 10.244 7.437 0.80 62.98 236 GLY A O 1
ATOM 1750 N N . ARG A 1 237 ? 27.035 9.031 8.373 0.80 40.03 237 ARG A N 1
ATOM 1751 C CA . ARG A 1 237 ? 26.176 9.032 7.190 0.80 51.05 237 ARG A CA 1
ATOM 1752 C C . ARG A 1 237 ? 25.664 10.429 6.836 0.80 33.94 237 ARG A C 1
ATOM 1753 O O . ARG A 1 237 ? 25.452 11.271 7.712 0.80 40.93 237 ARG A O 1
ATOM 1761 N N . VAL A 1 238 ? 25.439 10.661 5.546 0.80 35.66 238 VAL A N 1
ATOM 1762 C CA . VAL A 1 238 ? 24.987 11.967 5.072 0.80 31.08 238 VAL A CA 1
ATOM 1763 C C . VAL A 1 238 ? 23.537 12.229 5.487 0.80 29.84 238 VAL A C 1
ATOM 1764 O O . VAL A 1 238 ? 23.093 13.377 5.526 0.80 29.17 238 VAL A O 1
ATOM 1768 N N . GLU A 1 239 ? 22.819 11.167 5.843 0.80 23.10 239 GLU A N 1
ATOM 1769 C CA . GLU A 1 239 ? 21.385 11.260 6.171 0.80 25.52 239 GLU A CA 1
ATOM 1770 C C . GLU A 1 239 ? 21.133 11.999 7.489 0.80 20.74 239 GLU A C 1
ATOM 1771 O O . GLU A 1 239 ? 20.039 12.514 7.721 0.80 27.32 239 GLU A O 1
ATOM 1777 N N . PHE A 1 240 ? 22.170 12.118 8.312 0.80 21.70 240 PHE A N 1
ATOM 1778 C CA . PHE A 1 240 ? 22.078 12.939 9.515 0.80 25.90 240 PHE A CA 1
ATOM 1779 C C . PHE A 1 240 ? 21.950 14.427 9.170 0.80 25.10 240 PHE A C 1
ATOM 1780 O O . PHE A 1 240 ? 21.408 15.211 9.954 0.80 26.59 240 PHE A O 1
ATOM 1788 N N . GLU A 1 241 ? 22.418 14.807 7.985 0.80 28.62 241 GLU A N 1
ATOM 1789 C CA . GLU A 1 241 ? 22.290 16.188 7.512 0.80 22.25 241 GLU A CA 1
ATOM 1790 C C . GLU A 1 241 ? 20.792 16.551 7.399 0.80 33.67 241 GLU A C 1
ATOM 1791 O O . GLU A 1 241 ? 20.368 17.646 7.778 0.80 31.64 241 GLU A O 1
ATOM 1797 N N . GLY A 1 242 ? 20.005 15.617 6.874 0.80 21.17 242 GLY A N 1
ATOM 1798 C CA . GLY A 1 242 ? 18.583 15.833 6.639 0.80 24.33 242 GLY A CA 1
ATOM 1799 C C . GLY A 1 242 ? 17.816 15.945 7.944 0.80 24.22 242 GLY A C 1
ATOM 1800 O O . GLY A 1 242 ? 16.854 16.734 8.066 0.80 21.76 242 GLY A O 1
ATOM 1801 N N . ILE A 1 243 ? 18.232 15.147 8.929 0.80 21.12 243 ILE A N 1
ATOM 1802 C CA . ILE A 1 243 ? 17.698 15.250 10.281 0.80 20.84 243 ILE A CA 1
ATOM 1803 C C . ILE A 1 243 ? 17.973 16.642 10.860 0.80 22.92 243 ILE A C 1
ATOM 1804 O O . ILE A 1 243 ? 17.089 17.274 11.432 0.80 21.40 243 ILE A O 1
ATOM 1809 N N . ALA A 1 244 ? 19.189 17.139 10.701 0.80 25.12 244 ALA A N 1
ATOM 1810 C CA . ALA A 1 244 ? 19.505 18.492 11.175 0.80 23.38 244 ALA A CA 1
ATOM 1811 C C . ALA A 1 244 ? 18.632 19.548 10.490 0.80 22.61 244 ALA A C 1
ATOM 1812 O O . ALA A 1 244 ? 18.142 20.470 11.143 0.80 30.02 244 ALA A O 1
ATOM 1814 N N . GLN A 1 245 ? 18.476 19.436 9.169 0.80 27.17 245 GLN A N 1
ATOM 1815 C CA . GLN A 1 245 ? 17.632 20.378 8.430 0.80 27.49 245 GLN A CA 1
ATOM 1816 C C . GLN A 1 245 ? 16.208 20.367 8.995 0.80 27.86 245 GLN A C 1
ATOM 1817 O O . GLN A 1 245 ? 15.595 21.423 9.207 0.80 25.11 245 GLN A O 1
ATOM 1823 N N . ALA A 1 246 ? 15.685 19.169 9.241 0.80 22.45 246 ALA A N 1
ATOM 1824 C CA . ALA A 1 246 ? 14.326 19.010 9.797 0.80 21.40 246 ALA A CA 1
ATOM 1825 C C . ALA A 1 246 ? 14.191 19.576 11.213 0.80 24.31 246 ALA A C 1
ATOM 1826 O O . ALA A 1 246 ? 13.139 20.091 11.574 0.80 22.65 246 ALA A O 1
ATOM 1828 N N . ALA A 1 247 ? 15.254 19.475 12.006 0.80 20.53 247 ALA A N 1
ATOM 1829 C CA . ALA A 1 247 ? 15.263 20.003 13.363 0.80 20.83 247 ALA A CA 1
ATOM 1830 C C . ALA A 1 247 ? 15.452 21.515 13.372 0.80 40.01 247 ALA A C 1
ATOM 1831 O O . ALA A 1 247 ? 14.787 22.212 14.137 0.80 23.82 247 ALA A O 1
ATOM 1833 N N . ASP A 1 248 ? 16.347 22.030 12.539 0.80 22.80 248 ASP A N 1
ATOM 1834 C CA . ASP A 1 248 ? 16.680 23.455 12.579 0.80 30.57 248 ASP A CA 1
ATOM 1835 C C . ASP A 1 248 ? 15.650 24.301 11.834 0.80 29.32 248 ASP A C 1
ATOM 1836 O O . ASP A 1 248 ? 15.352 25.432 12.229 0.80 32.94 248 ASP A O 1
ATOM 1841 N N . ARG A 1 249 ? 15.129 23.755 10.739 1.00 31.32 249 ARG A N 1
ATOM 1842 C CA . ARG A 1 249 ? 14.212 24.490 9.880 1.00 29.79 249 ARG A CA 1
ATOM 1843 C C . ARG A 1 249 ? 13.009 23.624 9.505 1.00 29.68 249 ARG A C 1
ATOM 1844 O O . ARG A 1 249 ? 12.811 23.277 8.335 1.00 29.69 249 ARG A O 1
ATOM 1852 N N . PRO A 1 250 ? 12.191 23.276 10.502 1.00 27.70 250 PRO A N 1
ATOM 1853 C CA . PRO A 1 250 ? 10.959 22.550 10.233 1.00 26.48 250 PRO A CA 1
ATOM 1854 C C . PRO A 1 250 ? 9.983 23.392 9.401 1.00 26.89 250 PRO A C 1
ATOM 1855 O O . PRO A 1 250 ? 9.893 24.604 9.601 1.00 33.93 250 PRO A O 1
ATOM 1859 N N . GLU A 1 251 ? 9.286 22.758 8.460 1.00 29.35 251 GLU A N 1
ATOM 1860 C CA . GLU A 1 251 ? 8.304 23.459 7.625 1.00 29.87 251 GLU A CA 1
ATOM 1861 C C . GLU A 1 251 ? 6.936 23.304 8.269 1.00 24.97 251 GLU A C 1
ATOM 1862 O O . GLU A 1 251 ? 6.651 22.247 8.861 1.00 26.78 251 GLU A O 1
ATOM 1868 N N . PRO A 1 252 ? 6.073 24.345 8.202 1.00 25.76 252 PRO A N 1
ATOM 1869 C CA . PRO A 1 252 ? 4.757 24.148 8.842 1.00 18.50 252 PRO A CA 1
ATOM 1870 C C . PRO A 1 252 ? 3.918 23.113 8.140 1.00 18.37 252 PRO A C 1
ATOM 1871 O O . PRO A 1 252 ? 3.856 23.048 6.901 1.00 22.10 252 PRO A O 1
ATOM 1875 N N . VAL A 1 253 ? 3.305 22.273 8.959 1.00 17.28 253 VAL A N 1
ATOM 1876 C CA . VAL A 1 253 ? 2.546 21.143 8.479 1.00 17.13 253 VAL A CA 1
ATOM 1877 C C . VAL A 1 253 ? 1.266 21.085 9.290 1.00 14.18 253 VAL A C 1
ATOM 1878 O O . VAL A 1 253 ? 1.151 21.733 10.339 1.00 14.28 253 VAL A O 1
ATOM 1882 N N . ALA A 1 254 ? 0.291 20.334 8.800 1.00 12.65 254 ALA A N 1
ATOM 1883 C CA . ALA A 1 254 ? -0.937 20.087 9.526 1.00 11.36 254 ALA A CA 1
ATOM 1884 C C . ALA A 1 254 ? -0.720 18.955 10.546 1.00 12.79 254 ALA A C 1
ATOM 1885 O O . ALA A 1 254 ? 0.209 18.164 10.420 1.00 13.85 254 ALA A O 1
ATOM 1887 N N . ILE A 1 255 ? -1.588 18.900 11.548 1.00 10.08 255 ILE A N 1
ATOM 1888 C CA . ILE A 1 255 ? -1.633 17.757 12.430 1.00 10.04 255 ILE A CA 1
ATOM 1889 C C . ILE A 1 255 ? -2.668 16.737 11.960 1.00 10.72 255 ILE A C 1
ATOM 1890 O O . ILE A 1 255 ? -2.431 15.524 12.030 1.00 11.92 255 ILE A O 1
ATOM 1895 N N . LEU A 1 256 ? -3.804 17.214 11.447 1.00 10.17 256 LEU A N 1
ATOM 1896 C CA . LEU A 1 256 ? -4.841 16.310 10.932 1.00 10.65 256 LEU A CA 1
ATOM 1897 C C . LEU A 1 256 ? -4.904 16.430 9.423 1.00 11.47 256 LEU A C 1
ATOM 1898 O O . LEU A 1 256 ? -4.759 17.521 8.874 1.00 11.82 256 LEU A O 1
ATOM 1903 N N . THR A 1 257 ? -5.140 15.292 8.774 1.00 11.95 257 THR A N 1
ATOM 1904 C CA . THR A 1 257 ? -5.323 15.222 7.316 1.00 11.85 257 THR A CA 1
ATOM 1905 C C . THR A 1 257 ? -6.448 14.234 6.992 1.00 12.14 257 THR A C 1
ATOM 1906 O O . THR A 1 257 ? -6.959 13.491 7.851 1.00 12.35 257 THR A O 1
ATOM 1910 N N . GLY A 1 258 ? -6.880 14.270 5.741 1.00 14.90 258 GLY A N 1
ATOM 1911 C CA . GLY A 1 258 ? -7.868 13.334 5.239 1.00 17.30 258 GLY A CA 1
ATOM 1912 C C . GLY A 1 258 ? -9.295 13.720 5.545 1.00 15.82 258 GLY A C 1
ATOM 1913 O O . GLY A 1 258 ? -9.675 14.877 5.462 1.00 18.35 258 GLY A O 1
ATOM 1914 N N . HIS A 1 259 ? -10.080 12.724 5.919 1.00 15.27 259 HIS A N 1
ATOM 1915 C CA . HIS A 1 259 ? -11.503 12.867 6.131 1.00 15.19 259 HIS A CA 1
ATOM 1916 C C . HIS A 1 259 ? -11.770 13.491 7.481 1.00 14.61 259 HIS A C 1
ATOM 1917 O O . HIS A 1 259 ? -11.262 13.031 8.496 1.00 14.93 259 HIS A O 1
ATOM 1924 N N . ARG A 1 260 ? -12.586 14.536 7.503 1.00 15.21 260 ARG A N 1
ATOM 1925 C CA A ARG A 1 260 ? -12.890 15.239 8.736 0.50 15.35 260 ARG A CA 1
ATOM 1926 C CA B ARG A 1 260 ? -12.848 15.227 8.750 0.50 17.11 260 ARG A CA 1
ATOM 1927 C C . ARG A 1 260 ? -13.560 14.317 9.756 1.00 15.56 260 ARG A C 1
ATOM 1928 O O . ARG A 1 260 ? -13.423 14.501 10.967 1.00 18.22 260 ARG A O 1
ATOM 1943 N N . ALA A 1 261 ? -14.300 13.328 9.262 1.00 18.16 261 ALA A N 1
ATOM 1944 C CA . ALA A 1 261 ? -14.980 12.369 10.117 1.00 18.69 261 ALA A CA 1
ATOM 1945 C C . ALA A 1 261 ? -14.119 11.183 10.558 1.00 15.88 261 ALA A C 1
ATOM 1946 O O . ALA A 1 261 ? -14.574 10.393 11.394 1.00 17.44 261 ALA A O 1
ATOM 1948 N N . ALA A 1 262 ? -12.889 11.095 10.047 1.00 14.72 262 ALA A N 1
ATOM 1949 C CA . ALA A 1 262 ? -11.933 10.033 10.421 1.00 14.47 262 ALA A CA 1
ATOM 1950 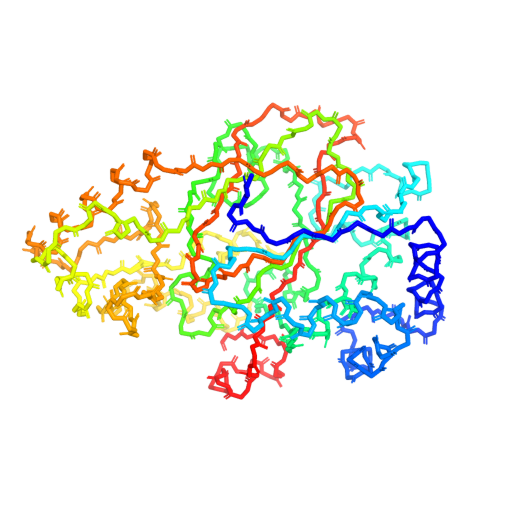C C . ALA A 1 262 ? -10.510 10.464 10.070 1.00 13.03 262 ALA A C 1
ATOM 1951 O O . ALA A 1 262 ? -9.882 9.898 9.197 1.00 15.32 262 ALA A O 1
ATOM 1953 N N . PRO A 1 263 ? -10.000 11.513 10.737 1.00 11.24 263 PRO A N 1
ATOM 1954 C CA . PRO A 1 263 ? -8.766 12.102 10.286 1.00 11.72 263 PRO A CA 1
ATOM 1955 C C . PRO A 1 263 ? -7.564 11.228 10.553 1.00 11.86 263 PRO A C 1
ATOM 1956 O O . PRO A 1 263 ? -7.559 10.450 11.516 1.00 12.63 263 PRO A O 1
ATOM 1960 N N . HIS A 1 264 ? -6.530 11.402 9.740 1.00 11.07 264 HIS A N 1
ATOM 1961 C CA . HIS A 1 264 ? -5.227 10.891 10.089 1.00 10.31 264 HIS A CA 1
ATOM 1962 C C . HIS A 1 264 ? -4.466 11.912 10.918 1.00 10.89 264 HIS A C 1
ATOM 1963 O O . HIS A 1 264 ? -4.692 13.104 10.815 1.00 11.70 264 HIS A O 1
ATOM 1970 N N . LEU A 1 265 ? -3.550 11.398 11.728 1.00 10.45 265 LEU A N 1
ATOM 1971 C CA . LEU A 1 265 ? -2.981 12.128 12.838 1.00 9.97 265 LEU A CA 1
ATOM 1972 C C . LEU A 1 265 ? -1.459 12.129 12.718 1.00 9.19 265 LEU A C 1
ATOM 1973 O O . LEU A 1 265 ? -0.836 11.090 12.498 1.00 10.45 265 LEU A O 1
ATOM 1978 N N . ARG A 1 266 ? -0.850 13.298 12.916 1.00 9.72 266 ARG A N 1
ATOM 1979 C CA . ARG A 1 266 ? 0.593 13.493 12.839 1.00 10.37 266 ARG A CA 1
ATOM 1980 C C . ARG A 1 266 ? 0.981 14.476 13.950 1.00 9.94 266 ARG A C 1
ATOM 1981 O O . ARG A 1 266 ? 0.812 15.678 13.806 1.00 9.98 266 ARG A O 1
ATOM 1989 N N . VAL A 1 267 ? 1.530 13.970 15.052 1.00 9.15 267 VAL A N 1
ATOM 1990 C CA . VAL A 1 267 ? 1.776 14.821 16.217 1.00 9.50 267 VAL A CA 1
ATOM 1991 C C . VAL A 1 267 ? 2.786 14.126 17.118 1.00 10.11 267 VAL A C 1
ATOM 1992 O O . VAL A 1 267 ? 2.900 12.915 17.134 1.00 12.12 267 VAL A O 1
ATOM 1996 N N . ASP A 1 268 ? 3.511 14.916 17.889 1.00 11.62 268 ASP A N 1
ATOM 1997 C CA . ASP A 1 268 ? 4.423 14.386 18.881 1.00 10.80 268 ASP A CA 1
ATOM 1998 C C . ASP A 1 268 ? 4.193 15.218 20.156 1.00 11.81 268 ASP A C 1
ATOM 1999 O O . ASP A 1 268 ? 4.350 16.440 20.154 1.00 16.65 268 ASP A O 1
ATOM 2004 N N . GLY A 1 269 ? 3.766 14.568 21.214 1.00 11.04 269 GLY A N 1
ATOM 2005 C CA . GLY A 1 269 ? 3.341 15.281 22.407 1.00 15.23 269 GLY A CA 1
ATOM 2006 C C . GLY A 1 269 ? 4.44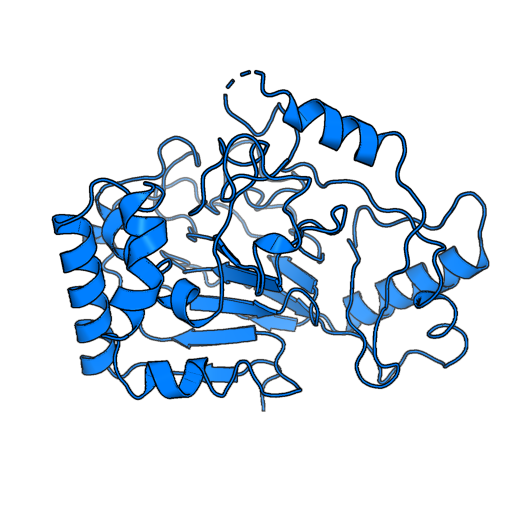4 16.099 23.005 1.00 20.23 269 GLY A C 1
ATOM 2007 O O . GLY A 1 269 ? 4.156 17.077 23.698 1.00 20.60 269 GLY A O 1
ATOM 2008 N N . ASP A 1 270 ? 5.696 15.663 22.809 1.00 15.94 270 ASP A N 1
ATOM 2009 C CA . ASP A 1 270 ? 6.841 16.393 23.315 1.00 19.84 270 ASP A CA 1
ATOM 2010 C C . ASP A 1 270 ? 7.212 17.487 22.320 1.00 17.51 270 ASP A C 1
ATOM 2011 O O . ASP A 1 270 ? 7.381 18.671 22.726 1.00 28.65 270 ASP A O 1
ATOM 2016 N N A PHE A 1 271 ? 7.429 17.171 21.042 0.50 25.69 271 PHE A N 1
ATOM 2017 N N B PHE A 1 271 ? 7.183 17.082 21.034 0.50 27.43 271 PHE A N 1
ATOM 2018 C CA A PHE A 1 271 ? 8.128 18.039 20.146 0.50 13.68 271 PHE A CA 1
ATOM 2019 C CA B PHE A 1 271 ? 8.045 17.679 20.000 0.50 15.69 271 PHE A CA 1
ATOM 2020 C C A PHE A 1 271 ? 7.202 18.911 19.289 0.50 18.10 271 PHE A C 1
ATOM 2021 C C B PHE A 1 271 ? 7.244 18.617 19.080 0.50 21.19 271 PHE A C 1
ATOM 2022 O O A PHE A 1 271 ? 7.645 19.889 18.706 0.50 14.78 271 PHE A O 1
ATOM 2023 O O B PHE A 1 271 ? 7.824 19.406 18.302 0.50 17.54 271 PHE A O 1
ATOM 2038 N N . SER A 1 272 ? 5.924 18.591 19.178 1.00 17.05 272 SER A N 1
ATOM 2039 C CA . SER A 1 272 ? 5.099 19.430 18.345 1.00 15.68 272 SER A CA 1
ATOM 2040 C C . SER A 1 272 ? 5.058 20.829 18.928 1.00 16.92 272 SER A C 1
ATOM 2041 O O . SER A 1 272 ? 5.091 21.016 20.153 1.00 18.24 272 SER A O 1
ATOM 2044 N N . ALA A 1 273 ? 4.923 21.803 18.044 1.00 14.24 273 ALA A N 1
ATOM 2045 C CA . ALA A 1 273 ? 4.845 23.195 18.438 1.00 14.84 273 ALA A CA 1
ATOM 2046 C C . ALA A 1 273 ? 3.945 23.908 17.453 1.00 13.60 273 ALA A C 1
ATOM 2047 O O . ALA A 1 273 ? 3.791 23.469 16.322 1.00 13.97 273 ALA A O 1
ATOM 2049 N N . PRO A 1 274 ? 3.383 25.047 17.840 1.00 14.50 274 PRO A N 1
ATOM 2050 C CA . PRO A 1 274 ? 2.673 25.858 16.857 1.00 14.85 274 PRO A CA 1
ATOM 2051 C C . PRO A 1 274 ? 3.687 26.552 15.953 1.00 15.80 274 PRO A C 1
ATOM 2052 O O . PRO A 1 274 ? 4.840 26.747 16.350 1.00 16.97 274 PRO A O 1
ATOM 2056 N N . ALA A 1 275 ? 3.273 26.936 14.752 1.00 16.25 275 ALA A N 1
ATOM 2057 C CA . ALA A 1 275 ? 4.033 27.882 13.962 1.00 18.74 275 ALA A CA 1
ATOM 2058 C C . ALA A 1 275 ? 4.323 29.100 14.806 1.00 26.09 275 ALA A C 1
ATOM 2059 O O . ALA A 1 275 ? 3.536 29.480 15.682 1.00 18.42 275 ALA A O 1
ATOM 2061 N N . GLU A 1 276 ? 5.434 29.772 14.467 1.00 23.39 276 GLU A N 1
ATOM 2062 C CA . GLU A 1 276 ? 5.960 30.883 15.266 1.00 40.94 276 GLU A CA 1
ATOM 2063 C C . GLU A 1 276 ? 4.899 31.955 15.512 1.00 30.91 276 GLU A C 1
ATOM 2064 O O . GLU A 1 276 ? 4.344 32.509 14.575 1.00 36.68 276 GLU A O 1
ATOM 2070 N N . GLY A 1 277 ? 4.593 32.209 16.785 1.00 27.04 277 GLY A N 1
ATOM 2071 C CA . GLY A 1 277 ? 3.640 33.263 17.168 1.00 26.33 277 GLY A CA 1
ATOM 2072 C C . GLY A 1 277 ? 2.178 33.029 16.786 1.00 24.01 277 GLY A C 1
ATOM 2073 O O . GLY A 1 277 ? 1.342 33.922 16.940 1.00 24.56 277 GLY A O 1
ATOM 2074 N N . ASP A 1 278 ? 1.853 31.836 16.298 1.00 22.77 278 ASP A N 1
ATOM 2075 C CA . ASP A 1 278 ? 0.469 31.529 15.897 1.00 19.54 278 ASP A CA 1
ATOM 2076 C C . ASP A 1 278 ? -0.338 31.021 17.117 1.00 18.13 278 ASP A C 1
ATOM 2077 O O . ASP A 1 278 ? -0.344 29.846 17.437 1.00 19.60 278 ASP A O 1
ATOM 2082 N N . GLU A 1 279 ? -1.022 31.931 17.811 1.00 20.73 279 GLU A N 1
ATOM 2083 C CA . GLU A 1 279 ? -1.620 31.601 19.091 1.00 18.74 279 GLU A CA 1
ATOM 2084 C C . GLU A 1 279 ? -2.875 30.738 18.907 1.00 18.67 279 GLU A C 1
ATOM 2085 O O . GLU A 1 279 ? -3.234 29.979 19.788 1.00 17.63 279 GLU A O 1
ATOM 2091 N N . GLU A 1 280 ? -3.563 30.894 17.780 1.00 16.49 280 GLU A N 1
ATOM 2092 C CA . GLU A 1 280 ? -4.736 30.059 17.480 1.00 17.01 280 GLU A CA 1
ATOM 2093 C C . GLU A 1 280 ? -4.351 28.600 17.215 1.00 14.63 280 GLU A C 1
ATOM 2094 O O . GLU A 1 280 ? -4.990 27.670 17.695 1.00 13.70 280 GLU A O 1
ATOM 2100 N N . ALA A 1 281 ? -3.302 28.395 16.435 1.00 13.75 281 ALA A N 1
ATOM 2101 C CA . ALA A 1 281 ? -2.709 27.071 16.296 1.00 11.42 281 ALA A CA 1
ATOM 2102 C C . ALA A 1 281 ? -2.286 26.550 17.658 1.00 11.76 281 ALA A C 1
ATOM 2103 O O . ALA A 1 281 ? -2.514 25.398 17.981 1.00 11.26 281 ALA A O 1
ATOM 2105 N N . ALA A 1 282 ? -1.672 27.402 18.474 1.00 12.91 282 ALA A N 1
ATOM 2106 C CA . ALA A 1 282 ? -1.184 26.986 19.763 1.00 14.12 282 ALA A CA 1
ATOM 2107 C C . ALA A 1 282 ? -2.361 26.499 20.615 1.00 12.83 282 ALA A C 1
ATOM 2108 O O . ALA A 1 282 ? -2.256 25.496 21.309 1.00 12.07 282 ALA A O 1
ATOM 2110 N N . ALA A 1 283 ? -3.461 27.239 20.598 1.00 12.43 283 ALA A N 1
ATOM 2111 C CA . ALA A 1 283 ? -4.635 26.854 21.379 1.00 11.93 283 ALA A CA 1
ATOM 2112 C C . ALA A 1 283 ? -5.162 25.484 20.941 1.00 10.89 283 ALA A C 1
ATOM 2113 O O . ALA A 1 283 ? -5.602 24.674 21.770 1.00 11.37 283 ALA A O 1
ATOM 2115 N N . ALA A 1 284 ? -5.209 25.264 19.631 1.00 11.21 284 ALA A N 1
ATOM 2116 C CA . ALA A 1 284 ? -5.697 23.988 19.095 1.00 9.75 284 ALA A CA 1
ATOM 2117 C C . ALA A 1 284 ? -4.789 22.837 19.522 1.00 9.97 284 ALA A C 1
ATOM 2118 O O . ALA A 1 284 ? -5.274 21.775 19.914 1.00 9.83 284 ALA A O 1
ATOM 2120 N N . LEU A 1 285 ? -3.482 23.049 19.456 1.00 9.76 285 LEU A N 1
ATOM 2121 C CA . LEU A 1 285 ? -2.514 22.028 19.879 1.00 9.82 285 LEU A CA 1
ATOM 2122 C C . LEU A 1 285 ? -2.609 21.764 21.382 1.00 9.72 285 LEU A C 1
ATOM 2123 O O . LEU A 1 285 ? -2.580 20.618 21.822 1.00 10.01 285 LEU A O 1
ATOM 2128 N N . GLY A 1 286 ? -2.781 22.827 22.178 1.00 9.96 286 GLY A N 1
ATOM 2129 C CA . GLY A 1 286 ? -2.965 22.682 23.624 1.00 10.50 286 GLY A CA 1
ATOM 2130 C C . GLY A 1 286 ? -4.197 21.859 23.963 1.00 10.25 286 GLY A C 1
ATOM 2131 O O . GLY A 1 286 ? -4.193 21.002 24.854 1.00 10.23 286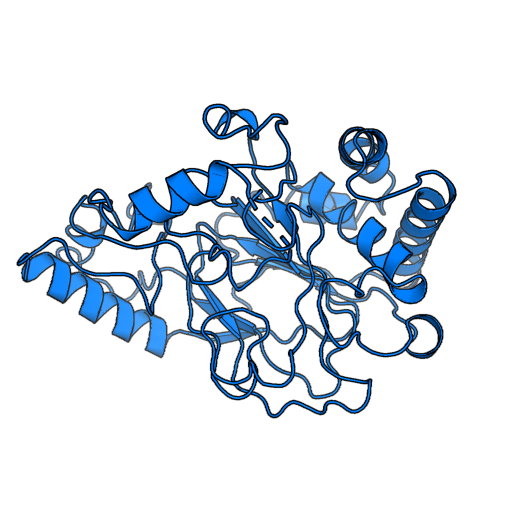 GLY A O 1
ATOM 2132 N N . THR A 1 287 ? -5.287 22.143 23.262 1.00 9.96 287 THR A N 1
ATOM 2133 C CA . THR A 1 287 ? -6.533 21.406 23.443 1.00 10.03 287 THR A CA 1
ATOM 2134 C C . THR A 1 287 ? -6.324 19.952 23.047 1.00 9.60 287 THR A C 1
ATOM 2135 O O . THR A 1 287 ? -6.729 19.048 23.777 1.00 10.24 287 THR A O 1
ATOM 2139 N N . LEU A 1 288 ? -5.700 19.721 21.902 1.00 10.17 288 LEU A N 1
ATOM 2140 C CA . LEU A 1 288 ? -5.383 18.369 21.471 1.00 8.80 288 LEU A CA 1
ATOM 2141 C C . LEU A 1 288 ? -4.582 17.604 22.509 1.00 9.62 288 LEU A C 1
ATOM 2142 O O . LEU A 1 288 ? -4.899 16.451 22.816 1.00 9.04 288 LEU A O 1
ATOM 2147 N N . ARG A 1 289 ? -3.554 18.250 23.060 1.00 9.22 289 ARG A N 1
ATOM 2148 C CA . ARG A 1 289 ? -2.720 17.602 24.076 1.00 8.51 289 ARG A CA 1
ATOM 2149 C C . ARG A 1 289 ? -3.574 17.160 25.242 1.00 8.96 289 ARG A C 1
ATOM 2150 O O . ARG A 1 289 ? -3.465 16.026 25.732 1.00 10.35 289 ARG A O 1
ATOM 2158 N N . LYS A 1 290 ? -4.426 18.045 25.713 1.00 9.29 290 LYS A N 1
ATOM 2159 C CA . LYS A 1 290 ? -5.267 17.731 26.857 1.00 10.61 290 LYS A CA 1
ATOM 2160 C C . LYS A 1 290 ? -6.243 16.579 26.583 1.00 9.38 290 LYS A C 1
ATOM 2161 O O . LYS A 1 290 ? -6.419 15.668 27.407 1.00 10.05 290 LYS A O 1
ATOM 2167 N N . LEU A 1 291 ? -6.821 16.580 25.397 1.00 9.48 291 LEU A N 1
ATOM 2168 C CA . LEU A 1 291 ? -7.773 15.559 25.034 1.00 9.56 291 LEU A CA 1
ATOM 2169 C C . LEU A 1 291 ? -7.110 14.203 24.806 1.00 9.74 291 LEU A C 1
ATOM 2170 O O . LEU A 1 291 ? -7.687 13.173 25.183 1.00 11.19 291 LEU A O 1
ATOM 2175 N N . ILE A 1 292 ? -5.928 14.179 24.212 1.00 8.61 292 ILE A N 1
ATOM 2176 C CA . ILE A 1 292 ? -5.196 12.938 24.058 1.00 9.75 292 ILE A CA 1
ATOM 2177 C C . ILE A 1 292 ? -4.700 12.422 25.406 1.00 9.34 292 ILE A C 1
ATOM 2178 O O . ILE A 1 292 ? -4.892 11.250 25.737 1.00 10.45 292 ILE A O 1
ATOM 2183 N N . ASP A 1 293 ? -4.189 13.306 26.257 1.00 9.51 293 ASP A N 1
ATOM 2184 C CA . ASP A 1 293 ? -3.802 12.879 27.614 1.00 10.12 293 ASP A CA 1
ATOM 2185 C C . ASP A 1 293 ? -4.964 12.196 28.325 1.00 11.09 293 ASP A C 1
ATOM 2186 O O . ASP A 1 293 ? -4.762 11.171 28.994 1.00 13.65 293 ASP A O 1
ATOM 2191 N N . ALA A 1 294 ? -6.155 12.771 28.202 1.00 10.79 294 ALA A N 1
ATOM 2192 C CA . ALA A 1 294 ? -7.327 12.276 28.911 1.00 13.31 294 ALA A CA 1
ATOM 2193 C C . ALA A 1 294 ? -7.897 10.953 28.371 1.00 13.18 294 ALA A C 1
ATOM 2194 O O . ALA A 1 294 ? -8.661 10.279 29.042 1.00 19.27 294 ALA A O 1
ATOM 2196 N N . SER A 1 295 ? -7.539 10.652 27.117 1.00 11.56 295 SER A N 1
ATOM 2197 C CA . SER A 1 295 ? -8.080 9.470 26.431 1.00 11.49 295 SER A CA 1
ATOM 2198 C C . SER A 1 295 ? -7.064 8.363 26.207 1.00 10.60 295 SER A C 1
ATOM 2199 O O . SER A 1 295 ? -7.411 7.270 25.767 1.00 14.33 295 SER A O 1
ATOM 2202 N N . LEU A 1 296 ? -5.832 8.616 26.568 1.00 10.41 296 LEU A N 1
ATOM 2203 C CA . LEU A 1 296 ? -4.778 7.659 26.445 1.00 10.15 296 LEU A CA 1
ATOM 2204 C C . LEU A 1 296 ? -5.161 6.395 27.204 1.00 10.98 296 LEU A C 1
ATOM 2205 O O . LEU A 1 296 ? -5.615 6.442 28.348 1.00 12.68 296 LEU A O 1
ATOM 2210 N N . TYR A 1 297 ? -4.927 5.244 26.587 1.00 9.38 297 TYR A N 1
ATOM 2211 C CA . TYR A 1 297 ? -5.260 3.962 27.219 1.00 10.29 297 TYR A CA 1
ATOM 2212 C C . TYR A 1 297 ? -4.073 3.007 27.065 1.00 9.36 297 TYR A C 1
ATOM 2213 O O . TYR A 1 297 ? -3.108 3.278 26.354 1.00 9.47 297 TYR A O 1
ATOM 2222 N N . GLU A 1 298 ? -4.179 1.866 27.745 1.00 10.25 298 GLU A N 1
ATOM 2223 C CA . GLU A 1 298 ? -3.069 0.908 27.860 1.00 9.19 298 GLU A CA 1
ATOM 2224 C C . GLU A 1 298 ? -3.329 -0.373 27.067 1.00 11.40 298 GLU A C 1
ATOM 2225 O O . GLU A 1 298 ? -4.457 -0.901 27.058 1.00 12.09 298 GLU A O 1
ATOM 2231 N N . LEU A 1 299 ? -2.270 -0.882 26.461 1.00 10.38 299 LEU A N 1
ATOM 2232 C CA . LEU A 1 299 ? -2.238 -2.185 25.804 1.00 11.79 299 LEU A CA 1
ATOM 2233 C C . LEU A 1 299 ? -0.999 -2.881 26.359 1.00 10.86 299 LEU A C 1
ATOM 2234 O O . LEU A 1 299 ? 0.105 -2.389 26.189 1.00 10.89 299 LEU A O 1
ATOM 2239 N N . VAL A 1 300 ? -1.184 -4.017 27.036 1.00 12.32 300 VAL A N 1
ATOM 2240 C CA . VAL A 1 300 ? -0.020 -4.767 27.551 1.00 11.27 300 VAL A CA 1
ATOM 2241 C C . VAL A 1 300 ? 0.346 -5.878 26.581 1.00 10.48 300 VAL A C 1
ATOM 2242 O O . VAL A 1 300 ? -0.449 -6.799 26.343 1.00 12.87 300 VAL A O 1
ATOM 2246 N N . LEU A 1 301 ? 1.551 -5.795 26.042 1.00 10.14 301 LEU A N 1
ATOM 2247 C CA . LEU A 1 301 ? 2.063 -6.827 25.181 1.00 9.52 301 LEU A CA 1
ATOM 2248 C C . LEU A 1 301 ? 2.839 -7.825 26.017 1.00 9.40 301 LEU A C 1
ATOM 2249 O O . LEU A 1 301 ? 3.986 -7.600 26.415 1.00 10.54 301 LEU A O 1
ATOM 2254 N N . ASP A 1 302 ? 2.147 -8.901 26.361 1.00 10.09 302 ASP A N 1
ATOM 2255 C CA A ASP A 1 302 ? 2.776 -10.000 27.086 0.50 11.25 302 ASP A CA 1
ATOM 2256 C CA B ASP A 1 302 ? 2.778 -9.995 27.102 0.50 11.34 302 ASP A CA 1
ATOM 2257 C C . ASP A 1 302 ? 3.750 -10.727 26.183 1.00 9.93 302 ASP A C 1
ATOM 2258 O O . ASP A 1 302 ? 3.750 -10.546 24.958 1.00 9.67 302 ASP A O 1
ATOM 2267 N N . GLN A 1 303 ? 4.625 -11.523 26.775 1.00 11.12 303 GLN A N 1
ATOM 2268 C CA . GLN A 1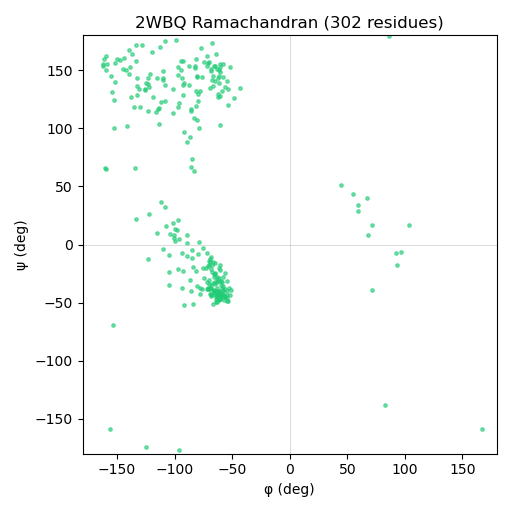 303 ? 5.559 -12.310 26.015 1.00 10.11 303 GLN A CA 1
ATOM 2269 C C . GLN A 1 303 ? 4.847 -13.055 24.892 1.00 10.92 303 GLN A C 1
ATOM 2270 O O . GLN A 1 303 ? 3.894 -13.798 25.117 1.00 11.17 303 GLN A O 1
ATOM 2276 N N . GLY A 1 304 ? 5.340 -12.863 23.670 1.00 9.42 304 GLY A N 1
ATOM 2277 C CA . GLY A 1 304 ? 4.824 -13.527 22.480 1.00 10.63 304 GLY A CA 1
ATOM 2278 C C . GLY A 1 304 ? 3.749 -12.739 21.753 1.00 10.73 304 GLY A C 1
ATOM 2279 O O . GLY A 1 304 ? 3.318 -13.157 20.675 1.00 14.38 304 GLY A O 1
ATOM 2280 N N . ASP A 1 305 ? 3.288 -11.645 22.329 1.00 9.51 305 ASP A N 1
ATOM 2281 C CA . ASP A 1 305 ? 2.274 -10.837 21.668 1.00 8.67 305 ASP A CA 1
ATOM 2282 C C . ASP A 1 305 ? 2.943 -9.946 20.622 1.00 9.41 305 ASP A C 1
ATOM 2283 O O . ASP A 1 305 ? 4.009 -9.408 20.853 1.00 10.18 305 ASP A O 1
ATOM 2288 N N . VAL A 1 306 ? 2.253 -9.727 19.504 1.00 9.69 306 VAL A N 1
ATOM 2289 C CA . VAL A 1 306 ? 2.669 -8.822 18.454 1.00 9.84 306 VAL A CA 1
ATOM 2290 C C . VAL A 1 306 ? 1.591 -7.781 18.223 1.00 8.99 306 VAL A C 1
ATOM 2291 O O . VAL A 1 306 ? 0.414 -8.088 18.227 1.00 11.83 306 VAL A O 1
ATOM 2295 N N . ALA A 1 307 ? 1.981 -6.533 18.097 1.00 10.04 307 ALA A N 1
ATOM 2296 C CA . ALA A 1 307 ? 1.054 -5.466 17.744 1.00 8.72 307 ALA A CA 1
ATOM 2297 C C . ALA A 1 307 ? 1.562 -4.741 16.532 1.00 9.46 307 ALA A C 1
ATOM 2298 O O . ALA A 1 307 ? 2.749 -4.427 16.425 1.00 11.07 307 ALA A O 1
ATOM 2300 N N . PHE A 1 308 ? 0.636 -4.409 15.634 1.00 7.46 308 PHE A N 1
ATOM 2301 C CA . PHE A 1 308 ? 0.877 -3.486 14.515 1.00 8.34 308 PHE A CA 1
ATOM 2302 C C . PHE A 1 308 ? 0.023 -2.257 14.765 1.00 8.00 308 PHE A C 1
ATOM 2303 O O . PHE A 1 308 ? -1.183 -2.272 14.579 1.00 8.95 308 PHE A O 1
ATOM 2311 N N . ILE A 1 309 ? 0.704 -1.190 15.211 1.00 7.62 309 ILE A N 1
ATOM 2312 C CA . ILE A 1 309 ? 0.041 0.043 15.540 1.00 8.91 309 ILE A CA 1
ATOM 2313 C C . ILE A 1 309 ? -0.180 0.813 14.237 1.00 8.90 309 ILE A C 1
ATOM 2314 O O . ILE A 1 309 ? 0.747 0.985 13.452 1.00 9.32 309 ILE A O 1
ATOM 2319 N N . ASP A 1 310 ? -1.404 1.287 14.066 1.00 8.55 310 ASP A N 1
ATOM 2320 C CA . ASP A 1 310 ? -1.771 2.136 12.930 1.00 9.75 310 ASP A CA 1
ATOM 2321 C C . ASP A 1 310 ? -1.291 3.566 13.213 1.00 8.79 310 ASP A C 1
ATOM 2322 O O . ASP A 1 310 ? -1.880 4.301 14.004 1.00 9.19 310 ASP A O 1
ATOM 2327 N N . ASN A 1 311 ? -0.158 3.902 12.610 1.00 8.67 311 ASN A N 1
ATOM 2328 C CA . ASN A 1 311 ? 0.554 5.133 12.866 1.00 8.75 311 ASN A CA 1
ATOM 2329 C C . ASN A 1 311 ? -0.100 6.355 12.224 1.00 9.49 311 ASN A C 1
ATOM 2330 O O . ASN A 1 311 ? 0.369 7.466 12.431 1.00 10.30 311 ASN A O 1
ATOM 2335 N N . ARG A 1 312 ? -1.178 6.139 11.476 1.00 9.98 312 ARG A N 1
ATOM 2336 C CA A ARG A 1 312 ? -1.975 7.259 10.985 0.50 10.60 312 ARG A CA 1
ATOM 2337 C CA B ARG A 1 312 ? -2.020 7.208 10.927 0.50 10.99 312 ARG A CA 1
ATOM 2338 C C . ARG A 1 312 ? -3.190 7.526 11.847 1.00 10.61 312 ARG A C 1
ATOM 2339 O O . ARG A 1 312 ? -3.660 8.652 11.922 1.00 13.41 312 ARG A O 1
ATOM 2354 N N . ARG A 1 313 ? -3.703 6.501 12.504 1.00 9.52 313 ARG A N 1
ATOM 2355 C CA . ARG A 1 313 ? -4.879 6.662 13.356 1.00 10.21 313 ARG A CA 1
ATOM 2356 C C . ARG A 1 313 ? -4.574 6.944 14.830 1.00 9.53 313 ARG A C 1
ATOM 2357 O O . ARG A 1 313 ? -5.442 7.420 15.543 1.00 12.45 313 ARG A O 1
ATOM 2365 N N . ALA A 1 314 ? -3.383 6.556 15.275 1.00 8.95 314 ALA A N 1
ATOM 2366 C CA . ALA A 1 314 ? -3.096 6.525 16.688 1.00 8.26 314 ALA A CA 1
ATOM 2367 C C . ALA A 1 314 ? -1.691 7.036 16.951 1.00 8.22 314 ALA A C 1
ATOM 2368 O O . ALA A 1 314 ? -0.761 6.809 16.182 1.00 9.24 314 ALA A O 1
ATOM 2370 N N . VAL A 1 315 ? -1.568 7.682 18.108 1.00 8.08 315 VAL A N 1
ATOM 2371 C CA . VAL A 1 315 ? -0.288 7.934 18.748 1.00 7.89 315 VAL A CA 1
ATOM 2372 C C . VAL A 1 315 ? -0.003 6.791 19.714 1.00 7.63 315 VAL A C 1
ATOM 2373 O O . VAL A 1 315 ? -0.922 6.161 20.209 1.00 7.76 315 VAL A O 1
ATOM 2377 N N . HIS A 1 316 ? 1.267 6.598 20.040 1.00 8.29 316 HIS A N 1
ATOM 2378 C CA . HIS A 1 316 ? 1.605 5.570 21.019 1.00 8.48 316 HIS A CA 1
ATOM 2379 C C . HIS A 1 316 ? 2.764 6.016 21.888 1.00 8.68 316 HIS A C 1
ATOM 2380 O O . HIS A 1 316 ? 3.514 6.941 21.556 1.00 8.25 316 HIS A O 1
ATOM 2387 N N . GLY A 1 317 ? 2.884 5.353 23.036 1.00 8.11 317 GLY A N 1
ATOM 2388 C CA . GLY A 1 317 ? 3.968 5.592 23.978 1.00 8.53 317 GLY A CA 1
ATOM 2389 C C . GLY A 1 317 ? 4.164 4.355 24.814 1.00 8.32 317 GLY A C 1
ATOM 2390 O O . GLY A 1 317 ? 3.730 3.258 24.452 1.00 8.14 317 GLY A O 1
ATOM 2391 N N . ARG A 1 318 ? 4.779 4.531 25.987 1.00 8.42 318 ARG A N 1
ATOM 2392 C CA . ARG A 1 318 ? 5.084 3.401 26.884 1.00 8.73 318 ARG A CA 1
ATOM 2393 C C . ARG A 1 318 ? 5.160 3.966 28.294 1.00 8.70 318 ARG A C 1
ATOM 2394 O O . ARG A 1 318 ? 5.832 4.967 28.531 1.00 9.23 318 ARG A O 1
ATOM 2402 N N . ARG A 1 319 ? 4.474 3.314 29.236 1.00 9.43 319 ARG A N 1
ATOM 2403 C CA . ARG A 1 319 ? 4.471 3.766 30.614 1.00 10.17 319 ARG A CA 1
ATOM 2404 C C . ARG A 1 319 ? 5.855 3.771 31.229 1.00 9.75 319 ARG A C 1
ATOM 2405 O O . ARG A 1 319 ? 6.722 2.960 30.893 1.00 9.90 319 ARG A O 1
ATOM 2413 N N . ALA A 1 320 ? 6.055 4.642 32.202 1.00 10.02 320 ALA A N 1
ATOM 2414 C CA . ALA A 1 320 ? 7.254 4.585 33.033 1.00 10.38 320 ALA A CA 1
ATOM 2415 C C . ALA A 1 320 ? 7.350 3.231 33.722 1.00 9.95 320 ALA A C 1
ATOM 2416 O O . ALA A 1 320 ? 6.350 2.670 34.146 1.00 10.88 320 ALA A O 1
ATOM 2418 N N . PHE A 1 321 ? 8.567 2.728 33.877 1.00 10.40 321 PHE A N 1
ATOM 2419 C CA . PHE A 1 321 ? 8.807 1.514 34.630 1.00 11.42 321 PHE A CA 1
ATOM 2420 C C . PHE A 1 321 ? 10.191 1.544 35.219 1.00 10.55 321 PHE A C 1
ATOM 2421 O O . PHE A 1 321 ? 11.064 2.259 34.746 1.00 10.62 321 PHE A O 1
ATOM 2429 N N . GLN A 1 322 ? 10.354 0.780 36.296 1.00 12.38 322 GLN A N 1
ATOM 2430 C CA . GLN A 1 322 ? 11.644 0.625 36.913 1.00 11.51 322 GLN A CA 1
ATOM 2431 C C . GLN A 1 322 ? 12.402 -0.496 36.198 1.00 10.91 322 GLN A C 1
ATOM 2432 O O . GLN A 1 322 ? 11.996 -1.653 36.251 1.00 13.88 322 GLN A O 1
ATOM 2438 N N . PRO A 1 323 ? 13.533 -0.171 35.563 1.00 10.93 323 PRO A N 1
ATOM 2439 C CA . PRO A 1 323 ? 14.276 -1.228 34.890 1.00 11.68 323 PRO A CA 1
ATOM 2440 C C . PRO A 1 323 ? 14.934 -2.158 35.891 1.00 12.88 323 PRO A C 1
ATOM 2441 O O . PRO A 1 323 ? 15.180 -1.783 37.034 1.00 13.13 323 PRO A O 1
ATOM 2445 N N . ARG A 1 324 ? 15.199 -3.365 35.443 1.00 11.54 324 ARG A N 1
ATOM 2446 C CA . ARG A 1 324 ? 15.776 -4.402 36.283 1.00 13.22 324 ARG A CA 1
ATOM 2447 C C . ARG A 1 324 ? 17.311 -4.416 36.194 1.00 12.69 324 ARG A C 1
ATOM 2448 O O . ARG A 1 324 ? 18.011 -4.476 37.207 1.00 14.47 324 ARG A O 1
ATOM 2456 N N . TYR A 1 325 ? 17.801 -4.470 34.961 1.00 10.93 325 TYR A N 1
ATOM 2457 C CA . TYR A 1 325 ? 19.203 -4.627 34.616 1.00 11.24 325 TYR A CA 1
ATOM 2458 C C . TYR A 1 325 ? 19.805 -5.916 35.173 1.00 11.16 325 TYR A C 1
ATOM 2459 O O . TYR A 1 325 ? 21.000 -5.977 35.441 1.00 12.18 325 TYR A O 1
ATOM 2468 N N . ASP A 1 326 ? 18.975 -6.963 35.238 1.00 10.68 326 ASP A N 1
ATOM 2469 C CA . ASP A 1 326 ? 19.385 -8.268 35.764 1.00 11.74 326 ASP A CA 1
ATOM 2470 C C . ASP A 1 326 ? 19.369 -9.368 34.713 1.00 10.45 326 ASP A C 1
ATOM 2471 O O . ASP A 1 326 ? 19.544 -10.543 35.061 1.00 10.92 326 ASP A O 1
ATOM 2476 N N . GLY A 1 327 ? 19.201 -8.997 33.447 1.00 10.05 327 GLY A N 1
ATOM 2477 C CA . GLY A 1 327 ? 19.125 -9.953 32.353 1.00 10.65 327 GLY A CA 1
ATOM 2478 C C . GLY A 1 327 ? 17.722 -10.330 31.930 1.00 9.03 327 GLY A C 1
ATOM 2479 O O . GLY A 1 327 ? 17.579 -11.023 30.916 1.00 10.50 327 GLY A O 1
ATOM 2480 N N . ARG A 1 328 ? 16.690 -9.880 32.651 1.00 9.48 328 ARG A N 1
ATOM 2481 C CA . ARG A 1 328 ? 15.316 -10.211 32.294 1.00 9.63 328 ARG A CA 1
ATOM 2482 C C . ARG A 1 328 ? 14.429 -8.976 32.036 1.00 9.85 328 ARG A C 1
ATOM 2483 O O . ARG A 1 328 ? 13.213 -9.046 32.115 1.00 11.00 328 ARG A O 1
ATOM 2491 N N . ASP A 1 329 ? 15.034 -7.858 31.638 1.00 10.36 329 ASP A N 1
ATOM 2492 C CA . ASP A 1 329 ? 14.239 -6.695 31.249 1.00 8.95 329 ASP A CA 1
ATOM 2493 C C . ASP A 1 329 ? 13.337 -6.956 30.048 1.00 8.80 329 ASP A C 1
ATOM 2494 O O . ASP A 1 329 ? 13.652 -7.730 29.131 1.00 9.45 329 ASP A O 1
ATOM 2499 N N . ARG A 1 330 ? 12.222 -6.228 30.075 1.00 9.37 330 ARG A N 1
ATOM 2500 C CA . ARG A 1 330 ? 11.348 -6.043 28.943 1.00 8.28 330 ARG A CA 1
ATOM 2501 C C . ARG A 1 330 ? 12.154 -5.769 27.667 1.00 9.31 330 ARG A C 1
ATOM 2502 O O . ARG A 1 330 ? 13.041 -4.890 27.619 1.00 10.28 330 ARG A O 1
ATOM 2510 N N . TRP A 1 331 ? 11.768 -6.454 26.584 1.00 8.29 331 TRP A N 1
ATOM 2511 C CA . TRP A 1 331 ? 12.508 -6.461 25.329 1.00 7.79 331 TRP A CA 1
ATOM 2512 C C . TRP A 1 331 ? 11.513 -6.719 24.195 1.00 8.58 331 TRP A C 1
ATOM 2513 O O . TRP A 1 331 ? 10.797 -7.712 24.220 1.00 8.70 331 TRP A O 1
ATOM 2524 N N . LEU A 1 332 ? 11.487 -5.828 23.220 1.00 9.10 332 LEU A N 1
ATOM 2525 C CA A LEU A 1 332 ? 10.675 -5.977 22.009 0.50 8.26 332 LEU A CA 1
ATOM 2526 C CA B LEU A 1 332 ? 10.717 -6.054 22.012 0.50 7.91 332 LEU A CA 1
ATOM 2527 C C . LEU A 1 332 ? 11.577 -5.927 20.783 1.00 9.16 332 LEU A C 1
ATOM 2528 O O . LEU A 1 332 ? 12.598 -5.199 20.757 1.00 9.13 332 LEU A O 1
ATOM 2537 N N . LYS A 1 333 ? 11.173 -6.647 19.744 1.00 9.26 333 LYS A N 1
ATOM 2538 C CA . LYS A 1 333 ? 11.659 -6.394 18.380 1.00 9.14 333 LYS A CA 1
ATOM 2539 C C . LYS A 1 333 ? 10.636 -5.465 17.717 1.00 8.54 333 LYS A C 1
ATOM 2540 O O . LYS A 1 333 ? 9.462 -5.517 18.003 1.00 8.56 333 LYS A O 1
ATOM 2546 N N . ARG A 1 334 ? 11.100 -4.630 16.794 1.00 9.44 334 ARG A N 1
ATOM 2547 C CA . ARG A 1 334 ? 10.258 -3.573 16.215 1.00 8.41 334 ARG A CA 1
ATOM 2548 C C . ARG A 1 334 ? 10.558 -3.412 14.736 1.00 8.11 334 ARG A C 1
ATOM 2549 O O . ARG A 1 334 ? 11.665 -3.664 14.289 1.00 9.90 334 ARG A O 1
ATOM 2557 N N . ILE A 1 335 ? 9.538 -3.005 13.985 1.00 8.44 335 ILE A N 1
ATOM 2558 C CA . ILE A 1 335 ? 9.739 -2.821 12.546 1.00 7.91 335 ILE A CA 1
ATOM 2559 C C . ILE A 1 335 ? 8.765 -1.734 12.013 1.00 7.40 335 ILE A C 1
ATOM 2560 O O . ILE A 1 335 ? 7.604 -1.709 12.394 1.00 8.76 335 ILE A O 1
ATOM 2565 N N . ASN A 1 336 ? 9.315 -0.903 11.095 1.00 7.64 336 ASN A N 1
ATOM 2566 C CA . ASN A 1 336 ? 8.490 0.087 10.395 1.00 8.29 336 ASN A CA 1
ATOM 2567 C C . ASN A 1 336 ? 7.959 -0.523 9.089 1.00 7.45 336 ASN A C 1
ATOM 2568 O O . ASN A 1 336 ? 8.692 -1.192 8.377 1.00 7.84 336 ASN A O 1
ATOM 2573 N N . ILE A 1 337 ? 6.681 -0.222 8.821 1.00 6.98 337 ILE A N 1
ATOM 2574 C CA . ILE A 1 337 ? 6.006 -0.759 7.623 1.00 8.03 337 ILE A CA 1
ATOM 2575 C C . ILE A 1 337 ? 5.313 0.409 6.920 1.00 7.44 337 ILE A C 1
ATOM 2576 O O . ILE A 1 337 ? 4.590 1.186 7.552 1.00 7.88 337 ILE A O 1
ATOM 2581 N N . THR A 1 338 ? 5.497 0.463 5.596 1.00 8.55 338 THR A N 1
ATOM 2582 C CA . THR A 1 338 ? 4.762 1.386 4.723 1.00 9.36 338 THR A CA 1
ATOM 2583 C C . THR A 1 338 ? 3.889 0.602 3.762 1.00 9.16 338 THR A C 1
ATOM 2584 O O . THR A 1 338 ? 4.284 -0.446 3.274 1.00 8.98 338 THR A O 1
ATOM 2588 N N . ARG A 1 339 ? 2.701 1.117 3.462 1.00 9.54 339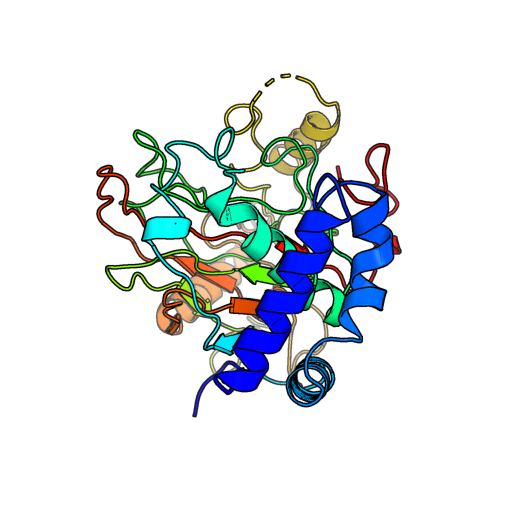 ARG A N 1
ATOM 2589 C CA . ARG A 1 339 ? 1.921 0.541 2.367 1.00 9.62 339 ARG A CA 1
ATOM 2590 C C . ARG A 1 339 ? 2.551 0.757 1.006 1.00 9.51 339 ARG A C 1
ATOM 2591 O O . ARG A 1 339 ? 2.213 0.063 0.057 1.00 12.84 339 ARG A O 1
ATOM 2599 N N . ASP A 1 340 ? 3.484 1.695 0.861 1.00 10.28 340 ASP A N 1
ATOM 2600 C CA . ASP A 1 340 ? 4.065 1.961 -0.449 1.00 11.94 340 ASP A CA 1
ATOM 2601 C C . ASP A 1 340 ? 5.472 2.513 -0.352 1.00 11.61 340 ASP A C 1
ATOM 2602 O O . ASP A 1 340 ? 5.654 3.692 -0.117 1.00 12.88 340 ASP A O 1
ATOM 2607 N N . LEU A 1 341 ? 6.465 1.648 -0.553 1.00 11.34 341 LEU A N 1
ATOM 2608 C CA . LEU A 1 341 ? 7.866 2.037 -0.504 1.00 12.33 341 LEU A CA 1
ATOM 2609 C C . LEU A 1 341 ? 8.164 3.198 -1.455 1.00 12.78 341 LEU A C 1
ATOM 2610 O O . LEU A 1 341 ? 9.072 4.000 -1.197 1.00 14.43 341 LEU A O 1
ATOM 2615 N N . HIS A 1 342 ? 7.441 3.284 -2.577 1.00 12.48 342 HIS A N 1
ATOM 2616 C CA . HIS A 1 342 ? 7.742 4.305 -3.587 1.00 14.47 342 HIS A CA 1
ATOM 2617 C C . HIS A 1 342 ? 7.425 5.699 -3.144 1.00 16.04 342 HIS A C 1
ATOM 2618 O O . HIS A 1 342 ? 7.939 6.661 -3.692 1.00 21.72 342 HIS A O 1
ATOM 2625 N N . ARG A 1 343 ? 6.652 5.814 -2.075 1.00 16.72 343 ARG A N 1
ATOM 2626 C CA . ARG A 1 343 ? 6.318 7.124 -1.560 1.00 21.49 343 ARG A CA 1
ATOM 2627 C C . ARG A 1 343 ? 7.553 7.806 -0.958 1.00 20.81 343 ARG A C 1
ATOM 2628 O O . ARG A 1 343 ? 7.608 9.034 -0.887 1.00 24.84 343 ARG A O 1
ATOM 2636 N N . SER A 1 344 ? 8.561 7.019 -0.589 1.00 18.99 344 SER A N 1
ATOM 2637 C CA . SER A 1 344 ? 9.772 7.542 0.038 1.00 22.01 344 SER A CA 1
ATOM 2638 C C . SER A 1 344 ? 10.985 7.526 -0.853 1.00 18.82 344 SER A C 1
ATOM 2639 O O . SER A 1 344 ? 12.111 7.650 -0.372 1.00 23.71 344 SER A O 1
ATOM 2642 N N . ARG A 1 345 ? 10.758 7.373 -2.156 1.00 19.12 345 ARG A N 1
ATOM 2643 C CA A ARG A 1 345 ? 11.773 7.299 -3.218 0.50 16.23 345 ARG A CA 1
ATOM 2644 C CA B ARG A 1 345 ? 11.898 7.152 -3.026 0.50 19.61 345 ARG A CA 1
ATOM 2645 C C . ARG A 1 345 ? 12.874 8.343 -3.034 1.00 24.28 345 ARG A C 1
ATOM 2646 O O . ARG A 1 345 ? 14.069 8.102 -3.230 1.00 25.38 345 ARG A O 1
ATOM 2661 N N . LYS A 1 346 ? 12.431 9.567 -2.724 1.00 23.82 346 LYS A N 1
ATOM 2662 C CA . LYS A 1 346 ? 13.363 10.697 -2.585 1.00 24.23 346 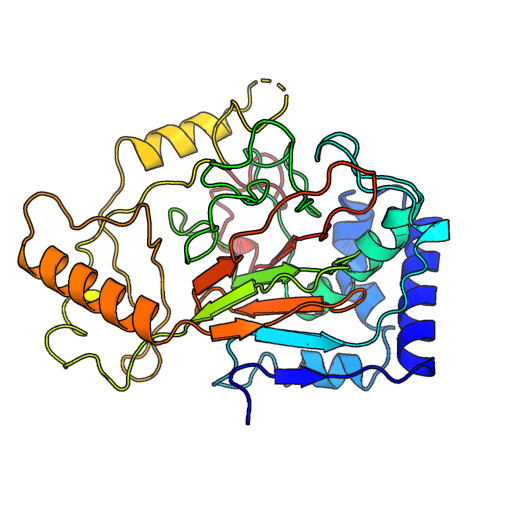LYS A CA 1
ATOM 2663 C C . LYS A 1 346 ? 14.375 10.387 -1.502 1.00 52.96 346 LYS A C 1
ATOM 2664 O O . LYS A 1 346 ? 15.531 10.803 -1.552 1.00 34.09 346 LYS A O 1
ATOM 2670 N N . ALA A 1 347 ? 13.914 9.634 -0.506 1.00 36.96 347 ALA A N 1
ATOM 2671 C CA . ALA A 1 347 ? 14.680 9.406 0.709 1.00 27.32 347 ALA A CA 1
ATOM 2672 C C . ALA A 1 347 ? 15.373 8.052 0.680 1.00 34.38 347 ALA A C 1
ATOM 2673 O O . ALA A 1 347 ? 15.994 7.647 1.664 1.00 33.55 347 ALA A O 1
ATOM 2675 N N . TRP A 1 348 ? 15.241 7.333 -0.424 1.00 26.90 348 TRP A N 1
ATOM 2676 C CA . TRP A 1 348 ? 15.917 6.058 -0.571 1.00 24.63 348 TRP A CA 1
ATOM 2677 C C . TRP A 1 348 ? 17.413 6.274 -0.486 1.00 29.79 348 TRP A C 1
ATOM 2678 O O . TRP A 1 348 ? 18.039 6.790 -1.414 1.00 51.61 348 TRP A O 1
ATOM 2689 N N . ALA A 1 349 ? 17.979 5.936 0.663 1.00 52.58 349 ALA A N 1
ATOM 2690 C CA . ALA A 1 349 ? 19.361 6.284 0.962 1.00 53.70 349 ALA A CA 1
ATOM 2691 C C . ALA A 1 349 ? 20.289 5.180 0.472 1.00 55.65 349 ALA A C 1
ATOM 2692 O O . ALA A 1 349 ? 20.615 4.251 1.215 1.00 80.74 349 ALA A O 1
ATOM 2694 N N . GLY A 1 350 ? 20.702 5.285 -0.788 1.00 60.06 350 GLY A N 1
ATOM 2695 C CA . GLY A 1 350 ? 21.467 4.226 -1.445 1.00 74.50 350 GLY A CA 1
ATOM 2696 C C . GLY A 1 350 ? 20.616 3.002 -1.738 1.00 77.14 350 GLY A C 1
ATOM 2697 O O . GLY A 1 350 ? 20.746 2.382 -2.793 1.00 61.05 350 GLY A O 1
ATOM 2698 N N . ASP A 1 351 ? 19.737 2.653 -0.803 1.00 43.02 351 ASP A N 1
ATOM 2699 C CA . ASP A 1 351 ? 18.814 1.547 -1.015 1.00 56.88 351 ASP A CA 1
ATOM 2700 C C . ASP A 1 351 ? 17.407 1.857 -0.504 1.00 53.89 351 ASP A C 1
ATOM 2701 O O . ASP A 1 351 ? 17.212 2.635 0.447 1.00 38.30 351 ASP A O 1
ATOM 2706 N N . SER A 1 352 ? 16.427 1.217 -1.129 1.00 36.16 352 SER A N 1
ATOM 2707 C CA . SER A 1 352 ? 15.026 1.560 -0.928 1.00 32.06 352 SER A CA 1
ATOM 2708 C C . SER A 1 352 ? 14.527 1.192 0.467 1.00 37.22 352 SER A C 1
ATOM 2709 O O . SER A 1 352 ? 13.438 1.603 0.866 1.00 31.39 352 SER A O 1
ATOM 2712 N N . ARG A 1 353 ? 15.312 0.404 1.202 1.00 25.09 353 ARG A N 1
ATOM 2713 C CA . ARG A 1 353 ? 14.859 -0.142 2.469 1.00 24.94 353 ARG A CA 1
ATOM 2714 C C . ARG A 1 353 ? 15.485 0.578 3.665 1.00 20.72 353 ARG A C 1
ATOM 2715 O O . ARG A 1 353 ? 15.043 0.376 4.763 1.00 21.86 353 ARG A O 1
ATOM 2723 N N . VAL A 1 354 ? 16.463 1.448 3.451 1.00 21.85 354 VAL A N 1
ATOM 2724 C CA . VAL A 1 354 ? 16.991 2.284 4.530 1.00 22.72 354 VAL A CA 1
ATOM 2725 C C . VAL A 1 354 ? 16.859 3.750 4.134 1.00 31.39 354 VAL A C 1
ATOM 2726 O O . VAL A 1 354 ? 17.501 4.165 3.148 1.00 36.50 354 VAL A O 1
ATOM 2730 N N . LEU A 1 355 ? 16.055 4.536 4.836 1.00 17.66 355 LEU A N 1
ATOM 2731 C CA . LEU A 1 355 ? 15.655 5.873 4.393 1.00 21.12 355 LEU A CA 1
ATOM 2732 C C . LEU A 1 355 ? 16.494 6.969 5.006 1.00 23.91 355 LEU A C 1
ATOM 2733 O O . LEU A 1 355 ? 16.889 6.877 6.172 1.00 22.89 355 LEU A O 1
ATOM 2738 N N . GLY A 1 356 ? 16.723 8.033 4.228 1.00 20.63 356 GLY A N 1
ATOM 2739 C CA . GLY A 1 356 ? 17.131 9.326 4.784 1.00 28.18 356 GLY A CA 1
ATOM 2740 C C . GLY A 1 356 ? 17.540 10.274 3.683 1.00 36.49 356 GLY A C 1
ATOM 2741 O O . GLY A 1 356 ? 17.625 9.847 2.533 1.00 29.43 356 GLY A O 1
#

InterPro domains:
  IPR003819 TauD/TfdA-like domain [PF02668] (157-335)
  IPR014503 Clavaminate synthase-like [PIRSF019543] (11-358)
  IPR023966 Arginine beta-hydroxylase, Fe2/alpha-ketoglutarate-dependent [TIGR03946] (27-355)
  IPR042098 Glutarate 2-hydroxylase superfamily [G3DSA:3.60.130.10] (21-358)
  IPR053447 Alpha-ketoglutarate-dependent hydroxylase [NF041363] (26-348)

Radius of gyration: 19.2 Å; Cα contacts (8 Å, |Δi|>4): 738; chains: 1; bounding box: 45×59×40 Å

Nearest PDB structures (foldseek):
  2wbq-assembly1_A  TM=1.003E+00  e=1.239E-74  Streptomyces vinaceus
  2wbp-assembly1_A  TM=1.001E+00  e=3.963E-72  Streptomyces vinaceus
  6y0n-assembly1_A  TM=1.001E+00  e=2.051E-70  Streptomyces vinaceus
  6mp9-assembly1_A  TM=9.993E-01  e=1.717E-69  Streptomyces vinaceus
  4m2g-assembly2_C  TM=9.613E-01  e=4.651E-37  Streptomyces lavendulae subsp. lavendulae

Foldseek 3Di:
DDQAAEAEDDQVLLVQLLVLLVVVVVVDVACQDPVNLVCLLVSLVSRDVVLLVCLVPRLPDQTHQKYKYDDRDADDVLLFFQDQAFLPRCDPSCGSVLSSQSNSLSSPFRFFAACQAANGDQWTKQDAHPVQQCFQDRNHFQHWNAWFQAQLLDPPFFQWKKKAWQAAPPQWWKKKDFQLLVPDDVLLLVLLADQFKAFAGGPSRPNVVYDDDDSNVVNVCSHVPPGGGHQWDDDSVQTWGRDTLVTMDTHPPPVSSRVSNVVRSVSRVVGMDTDGNHRGMMMIGRSGGMIIIIDHHDADPPRRTTMIIMGGGHNDLVSQPVQQDVHSRHGD

CATH classification: 3.60.130.10